Protein AF-A0A7C3M4Z4-F1 (afdb_monomer_lite)

Foldseek 3Di:
DVLCCVLQNDDPLVVLCVPDPCLPDPDDDDDPVLQLQFFAAPALLRSVSRSLSCVVRDDPVPDDDDDPDPDDDDDAWDLDAPVVCDTPLRSLLVNLLSVLLSVVVVPGDDDPVSLVSSLVSLLVVLVVVLVVVVVVCVVVVHDRDSVVSNVSSVSSSVSNVVSSVVCVVPVCPDDTHGRNVVCCVVPVCVVVVVVVVVVVVVD

pLDDT: mean 92.11, std 5.29, range [70.06, 98.19]

Radius of gyration: 19.51 Å; chains: 1; bounding box: 53×42×48 Å

Structure (mmCIF, N/CA/C/O backbone):
data_AF-A0A7C3M4Z4-F1
#
_entry.id   AF-A0A7C3M4Z4-F1
#
loop_
_atom_site.group_PDB
_atom_site.id
_atom_site.type_symbol
_atom_site.label_atom_id
_atom_site.label_alt_id
_atom_site.label_comp_id
_atom_site.label_asym_id
_atom_site.label_entity_id
_atom_site.label_seq_id
_atom_site.pdb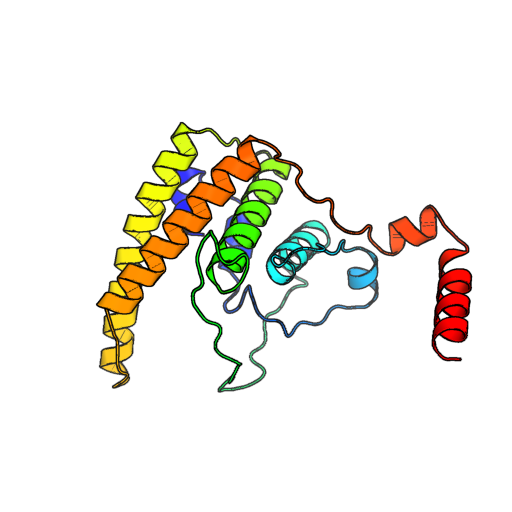x_PDB_ins_code
_atom_site.Cartn_x
_atom_site.Cartn_y
_atom_site.Cartn_z
_atom_site.occupancy
_atom_site.B_iso_or_equiv
_atom_site.auth_seq_id
_atom_site.auth_comp_id
_atom_site.auth_asym_id
_atom_site.auth_atom_id
_atom_site.pdbx_PDB_model_num
ATOM 1 N N . ILE A 1 1 ? -8.129 1.072 3.245 1.00 92.25 1 ILE A N 1
ATOM 2 C CA . ILE A 1 1 ? -8.787 0.774 1.949 1.00 92.25 1 ILE A CA 1
ATOM 3 C C . ILE A 1 1 ? -10.219 1.306 1.931 1.00 92.25 1 ILE A C 1
ATOM 5 O O . ILE A 1 1 ? -10.442 2.251 1.189 1.00 92.25 1 ILE A O 1
ATOM 9 N N . HIS A 1 2 ? -11.136 0.848 2.797 1.00 94.75 2 HIS A N 1
ATOM 10 C CA . HIS A 1 2 ? -12.509 1.396 2.868 1.00 94.75 2 HIS A CA 1
ATOM 11 C C . HIS A 1 2 ? -12.565 2.925 3.022 1.00 94.75 2 HIS A C 1
ATOM 13 O O . HIS A 1 2 ? -13.301 3.596 2.311 1.00 94.75 2 HIS A O 1
ATOM 19 N N . SER A 1 3 ? -11.719 3.502 3.882 1.00 97.12 3 SER A N 1
ATOM 20 C CA . SER A 1 3 ? -11.636 4.960 4.040 1.00 97.12 3 SER A CA 1
ATOM 21 C C . SER A 1 3 ? -11.210 5.692 2.761 1.00 97.12 3 SER A C 1
ATOM 23 O O . SER A 1 3 ? -11.675 6.799 2.513 1.00 97.12 3 SER A O 1
ATOM 25 N N . LEU A 1 4 ? -10.367 5.076 1.926 1.00 97.06 4 LEU A N 1
ATOM 26 C CA . LEU A 1 4 ? -9.984 5.631 0.626 1.00 97.06 4 LEU A CA 1
ATOM 27 C C . LEU A 1 4 ? -11.152 5.572 -0.356 1.00 97.06 4 LEU A C 1
ATOM 29 O O . LEU A 1 4 ? -11.412 6.564 -1.027 1.00 97.06 4 LEU A O 1
ATOM 33 N N . GLU A 1 5 ? -11.871 4.448 -0.414 1.00 95.75 5 GLU A N 1
ATOM 34 C CA . GLU A 1 5 ? -13.053 4.318 -1.274 1.00 95.75 5 GLU A CA 1
ATOM 35 C C . GLU A 1 5 ? -14.170 5.290 -0.863 1.00 95.75 5 GLU A C 1
ATOM 37 O O . GLU A 1 5 ? -14.782 5.918 -1.721 1.00 95.75 5 GLU A O 1
ATOM 42 N N . ASN A 1 6 ? -14.384 5.492 0.438 1.00 95.88 6 ASN A N 1
ATOM 43 C CA . ASN A 1 6 ? -15.383 6.433 0.947 1.00 95.88 6 ASN A CA 1
ATOM 44 C C . ASN A 1 6 ? -15.072 7.893 0.578 1.00 95.88 6 ASN A C 1
ATOM 46 O O . ASN A 1 6 ? -15.989 8.660 0.293 1.00 95.88 6 ASN A O 1
ATOM 50 N N . VAL A 1 7 ? -13.796 8.294 0.596 1.00 97.38 7 VAL A N 1
ATOM 51 C CA . VAL A 1 7 ? -13.391 9.693 0.362 1.00 97.38 7 VAL A CA 1
ATOM 52 C C . VAL A 1 7 ? -13.164 10.000 -1.115 1.00 97.38 7 VAL A C 1
ATOM 54 O O . VAL A 1 7 ? -13.576 11.055 -1.589 1.00 97.38 7 VAL A O 1
ATOM 57 N N . TYR A 1 8 ? -12.510 9.095 -1.843 1.00 95.75 8 TYR A N 1
ATOM 58 C CA . TYR A 1 8 ? -12.107 9.307 -3.238 1.00 95.75 8 TYR A CA 1
ATOM 59 C C . TYR A 1 8 ? -13.023 8.596 -4.242 1.00 95.75 8 TYR A C 1
ATOM 61 O O . TYR A 1 8 ? -12.850 8.742 -5.452 1.00 95.75 8 TYR A O 1
ATOM 69 N N . GLY A 1 9 ? -14.015 7.851 -3.754 1.00 93.00 9 GLY A N 1
ATOM 70 C CA . GLY A 1 9 ? -14.909 7.042 -4.566 1.00 93.00 9 GLY A CA 1
ATOM 71 C C . GLY A 1 9 ? -14.298 5.701 -4.972 1.00 93.00 9 GLY A C 1
ATOM 72 O O . GLY A 1 9 ? -13.161 5.347 -4.649 1.00 93.00 9 GLY A O 1
ATOM 73 N N . THR A 1 10 ? -15.082 4.929 -5.719 1.00 87.62 10 THR A N 1
ATOM 74 C CA . THR A 1 10 ? -14.648 3.635 -6.239 1.00 87.62 10 THR A CA 1
ATOM 75 C C . THR A 1 10 ? -13.496 3.798 -7.237 1.00 87.62 10 THR A C 1
ATOM 77 O O . THR A 1 10 ? -13.664 4.380 -8.308 1.00 87.62 10 THR A O 1
ATOM 80 N N . SER A 1 11 ? -12.364 3.157 -6.943 1.00 90.19 11 SER A N 1
ATOM 81 C CA . SER A 1 11 ? -11.250 2.955 -7.876 1.00 90.19 11 SER A CA 1
ATOM 82 C C . SER A 1 11 ? -11.056 1.464 -8.166 1.00 90.19 11 SER A C 1
ATOM 84 O O . SER A 1 11 ? -11.233 0.614 -7.290 1.00 90.19 11 SER A O 1
ATOM 86 N N . LYS A 1 12 ? -10.671 1.136 -9.408 1.00 91.69 12 LYS A N 1
ATOM 87 C CA . LYS A 1 12 ? -10.307 -0.237 -9.795 1.00 91.69 12 LYS A CA 1
ATOM 88 C C . LYS A 1 12 ? -9.108 -0.738 -8.995 1.00 91.69 12 LYS A C 1
ATOM 90 O O . LYS A 1 12 ? -9.123 -1.890 -8.574 1.00 91.69 12 LYS A O 1
ATOM 95 N N . TYR A 1 13 ? -8.124 0.125 -8.753 1.00 93.06 13 TYR A N 1
ATOM 96 C CA . TYR A 1 13 ? -6.952 -0.202 -7.954 1.00 93.06 13 TYR A CA 1
ATOM 97 C C . TYR A 1 13 ? -7.312 -0.437 -6.484 1.00 93.06 13 TYR A C 1
ATOM 99 O O . TYR A 1 13 ? -6.918 -1.448 -5.913 1.00 93.06 13 TYR A O 1
ATOM 107 N N . VAL A 1 14 ? -8.131 0.431 -5.879 1.00 93.69 14 VAL A N 1
ATOM 108 C CA . VAL A 1 14 ? -8.556 0.266 -4.475 1.00 93.69 14 VAL A CA 1
ATOM 109 C C . VAL A 1 14 ? -9.344 -1.036 -4.292 1.00 93.69 14 VAL A C 1
ATOM 111 O O . VAL A 1 14 ? -9.035 -1.804 -3.386 1.00 93.69 14 VAL A O 1
ATOM 114 N N . LYS A 1 15 ? -10.274 -1.347 -5.205 1.00 93.38 15 LYS A N 1
ATOM 115 C CA . LYS A 1 15 ? -11.007 -2.627 -5.215 1.00 93.38 15 LYS A CA 1
ATOM 116 C C . LYS A 1 15 ? -10.106 -3.834 -5.442 1.00 93.38 15 LYS A C 1
ATOM 118 O O . LYS A 1 15 ? -10.330 -4.893 -4.866 1.00 93.38 15 LYS A O 1
ATOM 123 N N . TYR A 1 16 ? -9.101 -3.689 -6.300 1.00 94.50 16 TYR A N 1
ATOM 124 C CA . TYR A 1 16 ? -8.102 -4.725 -6.503 1.00 94.50 16 TYR A CA 1
ATOM 125 C C . TYR A 1 16 ? -7.344 -5.006 -5.202 1.00 94.50 16 TYR A C 1
ATOM 127 O O . TYR A 1 16 ? -7.294 -6.160 -4.789 1.00 94.50 16 TYR A O 1
ATOM 135 N N . MET A 1 17 ? -6.845 -3.974 -4.518 1.00 93.75 17 MET A N 1
ATOM 136 C CA . MET A 1 17 ? -6.145 -4.118 -3.236 1.00 93.75 17 MET A CA 1
ATOM 137 C C . MET A 1 17 ? -7.035 -4.725 -2.143 1.00 93.75 17 MET A C 1
ATOM 139 O O . MET A 1 17 ? -6.559 -5.556 -1.375 1.00 93.75 17 MET A O 1
ATOM 143 N N . ASP A 1 18 ? -8.319 -4.356 -2.104 1.00 93.31 18 ASP A N 1
ATOM 144 C CA . ASP A 1 18 ? -9.305 -4.893 -1.154 1.00 93.31 18 ASP A CA 1
ATOM 145 C C . ASP A 1 18 ? -9.607 -6.384 -1.367 1.00 93.31 18 ASP A C 1
ATOM 147 O O . ASP A 1 18 ? -9.942 -7.111 -0.437 1.00 93.31 18 ASP A O 1
ATOM 151 N N . SER A 1 19 ? -9.458 -6.873 -2.602 1.00 93.19 19 SER A N 1
ATOM 152 C CA . SER A 1 19 ? -9.779 -8.264 -2.945 1.00 93.19 19 SER A CA 1
ATOM 153 C C . SER A 1 19 ? -8.792 -9.295 -2.382 1.00 93.19 19 SER A C 1
ATOM 155 O O . SER A 1 19 ? -9.049 -10.503 -2.444 1.00 93.19 19 SER A O 1
ATOM 157 N N . PHE A 1 20 ? -7.655 -8.847 -1.840 1.00 92.81 20 PHE A N 1
ATOM 158 C CA . PHE A 1 20 ? -6.651 -9.728 -1.259 1.00 92.81 20 PHE A CA 1
ATOM 159 C C . PHE A 1 20 ? -6.914 -9.984 0.217 1.00 92.81 20 PHE A C 1
ATOM 161 O O . PHE A 1 20 ? -6.934 -9.062 1.027 1.00 92.81 20 PHE A O 1
ATOM 168 N N . ARG A 1 21 ? -7.005 -11.264 0.589 1.00 91.56 21 ARG A N 1
ATOM 169 C CA . ARG A 1 21 ? -7.084 -11.670 1.998 1.00 91.56 21 ARG A CA 1
ATOM 170 C C . ARG A 1 21 ? -5.784 -11.359 2.745 1.00 91.56 21 ARG A C 1
ATOM 172 O O . ARG A 1 21 ? -5.827 -11.026 3.923 1.00 91.56 21 ARG A O 1
ATOM 179 N N . TYR A 1 22 ? -4.648 -11.464 2.052 1.00 90.06 22 TYR A N 1
ATOM 180 C CA . TYR A 1 22 ? -3.307 -11.241 2.597 1.00 90.06 22 TYR A CA 1
ATOM 181 C C . TYR A 1 22 ? -2.475 -10.372 1.643 1.00 90.06 22 TYR A C 1
ATOM 183 O O . TYR A 1 22 ? -1.522 -10.837 1.026 1.00 90.06 22 TYR A O 1
ATOM 191 N N . SER A 1 23 ? -2.850 -9.098 1.493 1.00 90.94 23 SER A N 1
ATOM 192 C CA . SER A 1 23 ? -2.178 -8.150 0.582 1.00 90.94 23 SER A CA 1
ATOM 193 C C . SER A 1 23 ? -0.719 -7.835 0.945 1.00 90.94 23 SER A C 1
ATOM 195 O O . SER A 1 23 ? 0.012 -7.304 0.116 1.00 90.94 23 SER A O 1
ATOM 197 N N . LEU A 1 24 ? -0.298 -8.170 2.167 1.00 90.62 24 LEU A N 1
ATOM 198 C CA . LEU A 1 24 ? 1.057 -7.963 2.689 1.00 90.62 24 LEU A CA 1
ATOM 199 C C . LEU A 1 24 ? 1.815 -9.285 2.910 1.00 90.62 24 LEU A C 1
ATOM 201 O O . LEU A 1 24 ? 2.736 -9.333 3.719 1.00 90.62 24 LEU A O 1
ATOM 205 N N . SER A 1 25 ? 1.400 -10.380 2.262 1.00 89.69 25 SER A N 1
ATOM 206 C CA . SER A 1 25 ? 2.129 -11.651 2.362 1.00 89.69 25 SER A CA 1
ATOM 207 C C . SER A 1 25 ? 3.500 -11.542 1.688 1.00 89.69 25 SER A C 1
ATOM 209 O O . SER A 1 25 ? 3.605 -11.063 0.558 1.00 89.69 25 SER A O 1
ATOM 211 N N . GLY A 1 26 ? 4.538 -12.025 2.379 1.00 88.19 26 GLY A N 1
ATOM 212 C CA . GLY A 1 26 ? 5.886 -12.162 1.819 1.00 88.19 26 GLY A CA 1
ATOM 213 C C . GLY A 1 26 ? 6.027 -13.376 0.893 1.00 88.19 26 GLY A C 1
ATOM 214 O O . GLY A 1 26 ? 6.998 -13.489 0.147 1.00 88.19 26 GLY A O 1
ATOM 215 N N . GLU A 1 27 ? 5.054 -14.286 0.912 1.00 90.12 27 GLU A N 1
ATOM 216 C CA . GLU A 1 27 ? 5.003 -15.495 0.104 1.00 90.12 27 GLU A CA 1
ATOM 217 C C . GLU A 1 27 ? 4.169 -15.272 -1.157 1.00 90.12 27 GLU A C 1
ATOM 219 O O . GLU A 1 27 ? 2.939 -15.319 -1.159 1.00 90.12 27 GLU A O 1
ATOM 224 N N . PHE A 1 28 ? 4.848 -15.100 -2.285 1.00 91.75 28 PHE A N 1
ATOM 225 C CA . PHE A 1 28 ? 4.204 -15.002 -3.588 1.00 91.75 28 PHE A CA 1
ATOM 226 C C . PHE A 1 28 ? 5.053 -15.666 -4.670 1.00 91.75 28 PHE A C 1
ATOM 228 O O . PHE A 1 28 ? 6.240 -15.941 -4.501 1.00 91.75 28 PHE A O 1
ATOM 235 N N . SER A 1 29 ? 4.435 -15.936 -5.818 1.00 92.69 29 SER A N 1
ATOM 236 C CA . SER A 1 29 ? 5.138 -16.470 -6.982 1.00 92.69 29 SER A CA 1
ATOM 237 C C . SER A 1 29 ? 4.618 -15.844 -8.267 1.00 92.69 29 SER A C 1
ATOM 239 O O . SER A 1 29 ? 3.444 -15.493 -8.386 1.00 92.69 29 SER A O 1
ATOM 241 N N . PHE A 1 30 ? 5.508 -15.721 -9.249 1.00 92.75 30 PHE A N 1
ATOM 242 C CA . PHE A 1 30 ? 5.180 -15.211 -10.572 1.00 92.75 30 PHE A CA 1
ATOM 243 C C . PHE A 1 30 ? 5.768 -16.113 -11.643 1.00 92.75 30 PHE A C 1
ATOM 245 O O . PHE A 1 30 ? 6.852 -16.681 -11.494 1.00 92.75 30 PHE A O 1
ATOM 252 N N . ILE A 1 31 ? 5.101 -16.163 -12.793 1.00 94.69 31 ILE A N 1
ATOM 253 C CA . ILE A 1 31 ? 5.750 -16.661 -14.001 1.00 94.69 31 ILE A CA 1
ATOM 254 C C . ILE A 1 31 ? 6.912 -15.734 -14.373 1.00 94.69 31 ILE A C 1
ATOM 256 O O . ILE A 1 31 ? 6.811 -14.507 -14.288 1.00 94.69 31 ILE A O 1
ATOM 260 N N . ARG A 1 32 ? 8.014 -16.320 -14.848 1.00 93.75 32 ARG A N 1
ATOM 261 C CA . ARG A 1 32 ? 9.253 -15.593 -15.169 1.00 93.75 32 ARG A CA 1
ATOM 262 C C . ARG A 1 32 ? 9.041 -14.410 -16.119 1.00 93.75 32 ARG A C 1
ATOM 264 O O . ARG A 1 32 ? 9.750 -13.416 -16.020 1.00 93.75 32 ARG A O 1
ATOM 271 N N . SER A 1 33 ? 8.098 -14.515 -17.055 1.00 92.62 33 SER A N 1
ATOM 272 C CA . SER A 1 33 ? 7.791 -13.435 -17.996 1.00 92.62 33 SER A CA 1
ATOM 273 C C . SER A 1 33 ? 7.206 -12.202 -17.306 1.00 92.62 33 SER A C 1
ATOM 275 O O . SER A 1 33 ? 7.619 -11.098 -17.639 1.00 92.62 33 SER A O 1
ATOM 277 N N . LEU A 1 34 ? 6.314 -12.380 -16.324 1.00 93.81 34 LEU A N 1
ATOM 278 C CA . LEU A 1 34 ? 5.771 -11.279 -15.524 1.00 93.81 34 LEU A CA 1
ATOM 279 C C . LEU A 1 34 ? 6.860 -10.679 -14.631 1.00 93.81 34 LEU A C 1
ATOM 281 O O . LEU A 1 34 ? 7.058 -9.470 -14.640 1.00 93.81 34 LEU A O 1
ATOM 285 N N . GLY A 1 35 ? 7.644 -11.527 -13.956 1.00 92.88 35 GLY A N 1
ATOM 286 C CA . GLY A 1 35 ? 8.741 -11.080 -13.089 1.00 92.88 35 GLY A CA 1
ATOM 287 C C . GLY A 1 35 ? 9.818 -10.247 -13.801 1.00 92.88 35 GLY A C 1
ATOM 288 O O . GLY A 1 35 ? 10.528 -9.478 -13.168 1.00 92.88 35 GLY A O 1
ATOM 289 N N . ARG A 1 36 ? 9.947 -10.363 -15.130 1.00 91.69 36 ARG A N 1
ATOM 290 C CA . ARG A 1 36 ? 10.854 -9.518 -15.929 1.00 91.69 36 ARG A CA 1
ATOM 291 C C . ARG A 1 36 ? 10.295 -8.123 -16.230 1.00 91.69 36 ARG A C 1
ATOM 293 O O . ARG A 1 36 ? 11.079 -7.239 -16.571 1.00 91.69 36 ARG A O 1
ATOM 300 N N . GLY A 1 37 ? 8.972 -7.970 -16.198 1.00 92.06 37 GLY A N 1
ATOM 301 C CA . GLY A 1 37 ? 8.262 -6.752 -16.591 1.00 92.06 37 GLY A CA 1
ATOM 302 C C . GLY A 1 37 ? 7.843 -5.860 -15.425 1.00 92.06 37 GLY A C 1
ATOM 303 O O . GLY A 1 37 ? 7.597 -4.683 -15.651 1.00 92.06 37 GLY A O 1
ATOM 304 N N . ILE A 1 38 ? 7.798 -6.386 -14.200 1.00 91.94 38 ILE A N 1
ATOM 305 C CA . ILE A 1 38 ? 7.459 -5.601 -13.008 1.00 91.94 38 ILE A CA 1
ATOM 306 C C . ILE A 1 38 ? 8.666 -4.811 -12.492 1.00 91.94 38 ILE A C 1
ATOM 308 O O . ILE A 1 38 ? 9.794 -5.315 -12.485 1.00 91.94 38 ILE A O 1
ATOM 312 N N . GLY A 1 39 ? 8.425 -3.572 -12.064 1.00 89.25 39 GLY A N 1
ATOM 313 C CA . GLY A 1 39 ? 9.371 -2.812 -11.252 1.00 89.25 39 GLY A CA 1
ATOM 314 C C . GLY A 1 39 ? 9.368 -3.302 -9.803 1.00 89.25 39 GLY A C 1
ATOM 315 O O . GLY A 1 39 ? 8.432 -3.962 -9.360 1.00 89.25 39 GLY A O 1
ATOM 316 N N . ILE A 1 40 ? 10.418 -2.981 -9.049 1.00 85.38 40 ILE A N 1
ATOM 317 C CA . ILE A 1 40 ? 10.509 -3.332 -7.623 1.00 85.38 40 ILE A CA 1
ATOM 318 C C . ILE A 1 40 ? 10.716 -2.051 -6.820 1.00 85.38 40 ILE A C 1
ATOM 320 O O . ILE A 1 40 ? 11.610 -1.264 -7.131 1.00 85.38 40 ILE A O 1
ATOM 324 N N . SER A 1 41 ? 9.893 -1.808 -5.796 1.00 83.12 41 SER A N 1
ATOM 325 C CA . SER A 1 41 ? 10.146 -0.691 -4.882 1.00 83.12 41 SER A CA 1
ATOM 326 C C . SER A 1 41 ? 11.332 -1.012 -3.971 1.00 83.12 41 SER A C 1
ATOM 328 O O . SER A 1 41 ? 11.364 -2.100 -3.399 1.00 83.12 41 SER A O 1
ATOM 330 N N . PRO A 1 42 ? 12.277 -0.078 -3.772 1.00 77.62 42 PRO A N 1
ATOM 331 C CA . PRO A 1 42 ? 13.356 -0.247 -2.800 1.00 77.62 42 PRO A CA 1
ATOM 332 C C . PRO A 1 42 ? 12.915 0.024 -1.345 1.00 77.62 42 PRO A C 1
ATOM 334 O O . PRO A 1 42 ? 13.751 0.022 -0.446 1.00 77.62 42 PRO A O 1
ATOM 337 N N . THR A 1 43 ? 11.632 0.317 -1.102 1.00 79.69 43 THR A N 1
ATOM 338 C CA . THR A 1 43 ? 11.089 0.693 0.219 1.00 79.69 43 THR A CA 1
ATOM 339 C C . THR A 1 43 ? 10.374 -0.468 0.921 1.00 79.69 43 THR A C 1
ATOM 341 O O . THR A 1 43 ? 10.132 -1.510 0.317 1.00 79.69 43 THR A O 1
ATOM 344 N N . TRP A 1 44 ? 9.952 -0.269 2.180 1.00 70.19 44 TRP A N 1
ATOM 345 C CA . TRP A 1 44 ? 9.160 -1.247 2.952 1.00 70.19 44 TRP A CA 1
ATOM 346 C C . TRP A 1 44 ? 7.720 -1.424 2.442 1.00 70.19 44 TRP A C 1
ATOM 348 O O . TRP A 1 44 ? 6.955 -2.200 2.997 1.00 70.1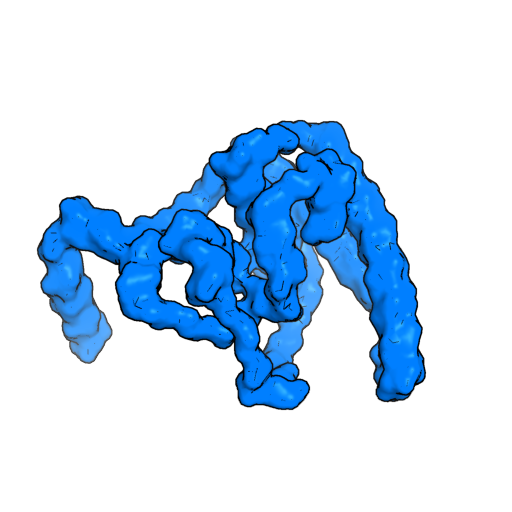9 44 TRP A O 1
ATOM 358 N N . GLY A 1 45 ? 7.346 -0.725 1.367 1.00 72.31 45 GLY A N 1
ATOM 359 C CA . GLY A 1 45 ? 6.122 -0.975 0.609 1.00 72.31 45 GLY A CA 1
ATOM 360 C C . GLY A 1 45 ? 6.310 -2.024 -0.490 1.00 72.31 45 GLY A C 1
ATOM 361 O O . GLY A 1 45 ? 5.652 -1.926 -1.526 1.00 72.31 45 GLY A O 1
ATOM 362 N N . LEU A 1 46 ? 7.242 -2.971 -0.339 1.00 84.69 46 LEU A N 1
ATOM 363 C CA . LEU A 1 46 ? 7.598 -3.941 -1.378 1.00 84.69 46 LEU A CA 1
ATOM 364 C C . LEU A 1 46 ? 6.388 -4.770 -1.822 1.00 84.69 46 LEU A C 1
ATOM 366 O O . LEU A 1 46 ? 6.125 -4.868 -3.017 1.00 84.69 46 LEU A O 1
ATOM 370 N N . GLU A 1 47 ? 5.618 -5.315 -0.889 1.00 88.44 47 GLU A N 1
ATOM 371 C CA . GLU A 1 47 ? 4.476 -6.186 -1.174 1.00 88.44 47 GLU A CA 1
ATOM 372 C C . GLU A 1 47 ? 3.374 -5.406 -1.906 1.00 88.44 47 GLU A C 1
ATOM 374 O O . GLU A 1 47 ? 2.903 -5.812 -2.970 1.00 88.44 47 GLU A O 1
ATOM 379 N N . VAL A 1 48 ? 3.034 -4.214 -1.405 1.00 88.19 48 VAL A N 1
ATOM 380 C CA . VAL A 1 48 ? 2.011 -3.338 -2.005 1.00 88.19 48 VAL A CA 1
ATOM 381 C C . VAL A 1 48 ? 2.448 -2.807 -3.366 1.00 88.19 48 VAL A C 1
ATOM 383 O O . VAL A 1 48 ? 1.656 -2.782 -4.309 1.00 88.19 48 VAL A O 1
ATOM 386 N N . SER A 1 49 ? 3.707 -2.394 -3.502 1.00 87.31 49 SER A N 1
ATOM 387 C CA . SER A 1 49 ? 4.247 -1.943 -4.787 1.00 87.31 49 SER A CA 1
ATOM 388 C C . SER A 1 49 ? 4.303 -3.084 -5.801 1.00 87.31 49 SER A C 1
ATOM 390 O O . SER A 1 49 ? 3.933 -2.881 -6.953 1.00 87.31 49 SER A O 1
ATOM 392 N N . THR A 1 50 ? 4.646 -4.298 -5.368 1.00 91.56 50 THR A N 1
ATOM 393 C CA . THR A 1 50 ? 4.607 -5.497 -6.210 1.00 91.56 50 THR A CA 1
ATOM 394 C C . THR A 1 50 ? 3.180 -5.781 -6.673 1.00 91.56 50 THR A C 1
ATOM 396 O O . THR A 1 50 ? 2.953 -5.956 -7.868 1.00 91.56 50 THR A O 1
ATOM 399 N N . LEU A 1 51 ? 2.189 -5.754 -5.774 1.00 92.88 51 LEU A N 1
ATOM 400 C CA . LEU A 1 51 ? 0.779 -5.896 -6.150 1.00 92.88 51 LEU A CA 1
ATOM 401 C C . LEU A 1 51 ? 0.321 -4.804 -7.124 1.00 92.88 51 LEU A C 1
ATOM 403 O O . LEU A 1 51 ? -0.427 -5.104 -8.054 1.00 92.88 51 LEU A O 1
ATOM 407 N N . SER A 1 52 ? 0.798 -3.570 -6.949 1.00 91.19 52 SER A N 1
ATOM 408 C CA . SER A 1 52 ? 0.523 -2.448 -7.857 1.00 91.19 52 SER A CA 1
ATOM 409 C C . SER A 1 52 ? 1.108 -2.679 -9.250 1.00 91.19 52 SER A C 1
ATOM 411 O O . SER A 1 52 ? 0.451 -2.417 -10.257 1.00 91.19 52 SER A O 1
ATOM 413 N N . GLU A 1 53 ? 2.327 -3.211 -9.326 1.00 91.81 53 GLU A N 1
ATOM 414 C CA . GLU A 1 53 ? 2.974 -3.562 -10.589 1.00 91.81 53 GLU A CA 1
ATOM 415 C C . GLU A 1 53 ? 2.272 -4.736 -11.272 1.00 91.81 53 GLU A C 1
ATOM 417 O O . GLU A 1 53 ? 2.058 -4.704 -12.483 1.00 91.81 53 GLU A O 1
ATOM 422 N N . VAL A 1 54 ? 1.836 -5.741 -10.512 1.00 93.69 54 VAL A N 1
ATOM 423 C CA . VAL A 1 54 ? 1.011 -6.845 -11.022 1.00 93.69 54 VAL A CA 1
ATOM 424 C C . VAL A 1 54 ? -0.303 -6.303 -11.590 1.00 93.69 54 VAL A C 1
ATOM 426 O O . VAL A 1 54 ? -0.650 -6.625 -12.723 1.00 93.69 54 VAL A O 1
ATOM 429 N N . TYR A 1 55 ? -0.990 -5.421 -10.867 1.00 92.56 55 TYR A N 1
ATOM 430 C CA . TYR A 1 55 ? -2.226 -4.789 -11.330 1.00 92.56 55 TYR A CA 1
ATOM 431 C C . TYR A 1 55 ? -2.055 -4.028 -12.657 1.00 92.56 55 TYR A C 1
ATOM 433 O O . TYR A 1 55 ? -2.921 -4.106 -13.527 1.00 92.56 55 TYR A O 1
ATOM 441 N N . LYS A 1 56 ? -0.919 -3.346 -12.856 1.00 89.94 56 LYS A N 1
ATOM 442 C CA . LYS A 1 56 ? -0.610 -2.640 -14.112 1.00 89.94 56 LYS A CA 1
ATOM 443 C C . LYS A 1 56 ? -0.221 -3.581 -15.258 1.00 89.94 56 LYS A C 1
ATOM 445 O O . LYS A 1 56 ? -0.530 -3.298 -16.413 1.00 89.94 56 LYS A O 1
ATOM 450 N N . ASN A 1 57 ? 0.472 -4.682 -14.958 1.00 91.06 57 ASN A N 1
ATOM 451 C CA . ASN A 1 57 ? 1.132 -5.527 -15.962 1.00 91.06 57 ASN A CA 1
ATOM 452 C C . ASN A 1 57 ? 0.389 -6.834 -16.287 1.00 91.06 57 ASN A C 1
ATOM 454 O O . ASN A 1 57 ? 0.801 -7.567 -17.190 1.00 91.06 57 ASN A O 1
ATOM 458 N N . THR A 1 58 ? -0.691 -7.172 -15.579 1.00 91.88 58 THR A N 1
ATOM 459 C CA . THR A 1 58 ? -1.477 -8.374 -15.875 1.00 91.88 58 THR A CA 1
ATOM 460 C C . THR A 1 58 ? -2.976 -8.175 -15.667 1.00 91.88 58 THR A C 1
ATOM 462 O O . THR A 1 58 ? -3.432 -7.327 -14.914 1.00 91.88 58 THR A O 1
ATOM 465 N N . SER A 1 59 ? -3.773 -8.999 -16.347 1.00 92.44 59 SER A N 1
ATOM 466 C CA . SER A 1 59 ? -5.218 -9.062 -16.126 1.00 92.44 59 SER A CA 1
ATOM 467 C C . SER A 1 59 ? -5.538 -9.774 -14.811 1.00 92.44 59 SER A C 1
ATOM 469 O O . SER A 1 59 ? -4.954 -10.822 -14.529 1.00 92.44 59 SER A O 1
ATOM 471 N N . ASN A 1 60 ? -6.565 -9.301 -14.095 1.00 90.94 60 ASN A N 1
ATOM 472 C CA . ASN A 1 60 ? -7.102 -9.946 -12.888 1.00 90.94 60 ASN A CA 1
ATOM 473 C C . ASN A 1 60 ? -7.430 -11.436 -13.087 1.00 90.94 60 ASN A C 1
ATOM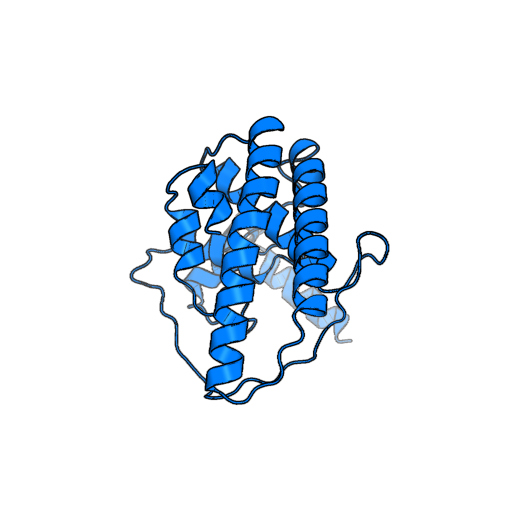 475 O O . ASN A 1 60 ? -7.300 -12.222 -12.159 1.00 90.94 60 ASN A O 1
ATOM 479 N N . LYS A 1 61 ? -7.790 -11.861 -14.309 1.00 93.81 61 LYS A N 1
ATOM 480 C CA . LYS A 1 61 ? -8.063 -13.276 -14.638 1.00 93.81 61 LYS A CA 1
ATOM 481 C C . LYS A 1 61 ? -6.837 -14.193 -14.522 1.00 93.81 61 LYS A C 1
ATOM 483 O O . LYS A 1 61 ? -6.978 -15.406 -14.607 1.00 93.81 61 LYS A O 1
ATOM 488 N N . ARG A 1 62 ? -5.638 -13.623 -14.402 1.00 94.69 62 ARG A N 1
ATOM 489 C CA . ARG A 1 62 ? -4.359 -14.341 -14.292 1.00 94.69 62 ARG A CA 1
ATOM 490 C C . ARG A 1 62 ? -3.778 -14.286 -12.880 1.00 94.69 62 ARG A C 1
ATOM 492 O O . ARG A 1 62 ? -2.612 -14.624 -12.701 1.00 94.69 62 ARG A O 1
ATOM 499 N N . ILE A 1 63 ? -4.566 -13.821 -11.917 1.00 95.00 63 ILE A N 1
ATOM 500 C CA . ILE A 1 63 ? -4.177 -13.672 -10.522 1.00 95.00 63 ILE A CA 1
ATOM 501 C C . ILE A 1 63 ? -5.030 -14.641 -9.711 1.00 95.00 63 ILE A C 1
ATOM 503 O O . ILE A 1 63 ? -6.242 -14.726 -9.905 1.00 95.00 63 ILE A O 1
ATOM 507 N N . CYS A 1 64 ? -4.393 -15.378 -8.811 1.00 94.25 64 CYS A N 1
ATOM 508 C CA . CYS A 1 64 ? -5.072 -16.227 -7.849 1.00 94.25 64 CYS A CA 1
ATOM 509 C C . CYS A 1 64 ? -4.451 -16.041 -6.465 1.00 94.25 64 CYS A C 1
ATOM 511 O O . CYS A 1 64 ? -3.307 -15.611 -6.329 1.00 94.25 64 CYS A O 1
ATOM 513 N N . GLN A 1 65 ? -5.233 -16.368 -5.443 1.00 93.88 65 GLN A N 1
ATOM 514 C CA . GLN A 1 65 ? -4.777 -16.479 -4.066 1.00 93.88 65 GLN A CA 1
ATOM 515 C C . GLN A 1 65 ? -5.002 -17.921 -3.637 1.00 93.88 65 GLN A C 1
ATOM 517 O O . GLN A 1 65 ? -6.059 -18.491 -3.915 1.00 93.88 65 GLN A O 1
ATOM 522 N N . THR A 1 66 ? -4.011 -18.511 -2.981 1.00 92.56 66 THR A N 1
ATOM 523 C CA . THR A 1 66 ? -4.117 -19.859 -2.432 1.00 92.56 66 THR A CA 1
ATOM 524 C C . THR A 1 66 ? -3.700 -19.832 -0.977 1.00 92.56 66 THR A C 1
ATOM 526 O O . THR A 1 66 ? -2.728 -19.174 -0.611 1.00 92.56 66 THR A O 1
ATOM 529 N N . GLN A 1 67 ? -4.444 -20.550 -0.146 1.00 89.69 67 GLN A N 1
ATOM 530 C CA . GLN A 1 67 ? -4.025 -20.817 1.217 1.00 89.69 67 GLN A CA 1
ATOM 531 C C . GLN A 1 67 ? -3.035 -21.982 1.176 1.00 89.69 67 GLN A C 1
ATOM 533 O O . GLN A 1 67 ? -3.344 -23.033 0.617 1.00 89.69 67 GLN A O 1
ATOM 538 N N . ILE A 1 68 ? -1.829 -21.767 1.700 1.00 87.12 68 ILE A N 1
ATOM 539 C CA . ILE A 1 68 ? -0.758 -22.777 1.710 1.00 87.12 68 ILE A CA 1
ATOM 540 C C . ILE A 1 68 ? -0.671 -23.530 3.041 1.00 87.12 68 ILE A C 1
ATOM 542 O O . ILE A 1 68 ? -0.156 -24.643 3.077 1.00 87.12 68 ILE A O 1
ATOM 546 N N . LEU A 1 69 ? -1.168 -22.925 4.121 1.00 87.94 69 LEU A N 1
ATOM 547 C CA . LEU A 1 69 ? -1.108 -23.434 5.488 1.00 87.94 69 LEU A CA 1
ATOM 548 C C . LEU A 1 69 ? -2.377 -23.022 6.248 1.00 87.94 69 LEU A C 1
ATOM 550 O O . LEU A 1 69 ? -2.972 -21.980 5.957 1.00 87.94 69 LEU A O 1
ATOM 554 N N . ASP A 1 70 ? -2.776 -23.823 7.236 1.00 86.19 70 ASP A N 1
ATOM 555 C CA . ASP A 1 70 ? -3.905 -23.504 8.122 1.00 86.19 70 ASP A CA 1
ATOM 556 C C . ASP A 1 70 ? -3.541 -22.422 9.143 1.00 86.19 70 ASP A C 1
ATOM 558 O O . ASP A 1 70 ? -4.339 -21.526 9.422 1.00 86.19 70 ASP A O 1
ATOM 562 N N . SER A 1 71 ? -2.313 -22.478 9.658 1.00 85.56 71 SER A N 1
ATOM 563 C CA . SER A 1 71 ? -1.726 -21.481 10.545 1.00 85.56 71 SER A CA 1
ATOM 564 C C . SER A 1 71 ? -0.396 -20.987 9.983 1.00 85.56 71 SER A C 1
ATOM 566 O O . SER A 1 71 ? 0.337 -21.717 9.316 1.00 85.56 71 SER A O 1
ATOM 568 N N . TYR A 1 72 ? -0.092 -19.722 10.251 1.00 83.44 72 TYR A N 1
ATOM 569 C CA . TYR A 1 72 ? 1.157 -19.088 9.858 1.00 83.44 72 TYR A CA 1
ATOM 570 C C . TYR A 1 72 ? 1.694 -18.317 11.058 1.00 83.44 72 TYR A C 1
ATOM 572 O O . TYR A 1 72 ? 1.013 -17.439 11.588 1.00 83.44 72 TYR A O 1
ATOM 580 N N . GLU A 1 73 ? 2.890 -18.678 11.511 1.00 82.81 73 GLU A N 1
ATOM 581 C CA . GLU A 1 73 ? 3.577 -18.002 12.605 1.00 82.81 73 GLU A CA 1
ATOM 582 C C . GLU A 1 73 ? 4.689 -17.135 12.023 1.00 82.81 73 GLU A C 1
ATOM 584 O O . GLU A 1 73 ? 5.492 -17.593 11.210 1.00 82.81 73 GLU A O 1
ATOM 589 N N . HIS A 1 74 ? 4.742 -15.875 12.443 1.00 85.31 74 HIS A N 1
ATOM 590 C CA . HIS A 1 74 ? 5.792 -14.956 12.035 1.00 85.31 74 HIS A CA 1
ATOM 591 C C . HIS A 1 74 ? 6.359 -14.213 13.234 1.00 85.31 74 HIS A C 1
ATOM 593 O O . HIS A 1 74 ? 5.746 -14.103 14.300 1.00 85.31 74 HIS A O 1
ATOM 599 N N . LYS A 1 75 ? 7.551 -13.649 13.039 1.00 85.44 75 LYS A N 1
ATOM 600 C CA . LYS A 1 75 ? 8.153 -12.765 14.029 1.00 85.44 75 LYS A CA 1
ATOM 601 C C . LYS A 1 75 ? 7.252 -11.547 14.229 1.00 85.44 75 LYS A C 1
ATOM 603 O O . LYS A 1 75 ? 6.977 -10.811 13.279 1.00 85.44 75 LYS A O 1
ATOM 608 N N . HIS A 1 76 ? 6.825 -11.327 15.465 1.00 83.81 76 HIS A N 1
ATOM 609 C CA . HIS A 1 76 ? 6.104 -10.120 15.842 1.00 83.81 76 HIS A CA 1
ATOM 610 C C . HIS A 1 76 ? 7.082 -8.944 15.876 1.00 83.81 76 HIS A C 1
ATOM 612 O O . HIS A 1 76 ? 8.171 -9.042 16.444 1.00 83.81 76 HIS A O 1
ATOM 618 N N . GLN A 1 77 ? 6.707 -7.856 15.213 1.00 85.44 77 GLN A N 1
ATOM 619 C CA . GLN A 1 77 ? 7.448 -6.600 15.232 1.00 85.44 77 GLN A CA 1
ATOM 620 C C . GLN A 1 77 ? 6.821 -5.667 16.264 1.00 85.44 77 GLN A C 1
ATOM 622 O O . GLN A 1 77 ? 5.610 -5.702 16.487 1.00 85.44 77 GLN A O 1
ATOM 627 N N . GLU A 1 78 ? 7.646 -4.822 16.871 1.00 87.62 78 GLU A N 1
ATOM 628 C CA . GLU A 1 78 ? 7.161 -3.744 17.726 1.00 87.62 78 GLU A CA 1
ATOM 629 C C . GLU A 1 78 ? 6.376 -2.713 16.903 1.00 87.62 78 GLU A C 1
ATOM 631 O O . GLU A 1 78 ? 6.609 -2.529 15.700 1.00 87.62 78 GLU A O 1
ATOM 636 N N . LEU A 1 79 ? 5.450 -2.013 17.565 1.00 85.81 79 LEU A N 1
ATOM 637 C CA . LEU A 1 79 ? 4.663 -0.961 16.918 1.00 85.81 79 LEU A CA 1
ATOM 638 C C . LEU A 1 79 ? 5.564 0.154 16.366 1.00 85.81 79 LEU A C 1
ATOM 640 O O . LEU A 1 79 ? 5.337 0.624 15.251 1.00 85.81 79 LEU A O 1
ATOM 644 N N . GLY A 1 80 ? 6.616 0.512 17.104 1.00 87.62 80 GLY A N 1
ATOM 645 C CA . GLY A 1 80 ? 7.483 1.642 16.786 1.00 87.62 80 GLY A CA 1
ATOM 646 C C . GLY A 1 80 ? 6.758 2.988 16.891 1.00 87.62 80 GLY A C 1
ATOM 647 O O . GLY A 1 80 ? 5.637 3.075 17.396 1.00 87.62 80 GLY A O 1
ATOM 648 N N . ASN A 1 81 ? 7.402 4.048 16.407 1.00 85.25 81 ASN A N 1
ATOM 649 C CA . ASN A 1 81 ? 6.823 5.386 16.268 1.00 85.25 81 ASN A CA 1
ATOM 650 C C . ASN A 1 81 ? 7.570 6.195 15.193 1.00 85.25 81 ASN A C 1
ATOM 652 O O . ASN A 1 81 ? 8.545 5.719 14.604 1.00 85.25 81 ASN A O 1
ATOM 656 N N . ALA A 1 82 ? 7.129 7.435 14.963 1.00 81.00 82 ALA A N 1
ATOM 657 C CA . ALA A 1 82 ? 7.714 8.340 13.976 1.00 81.00 82 ALA A CA 1
ATOM 658 C C . ALA A 1 82 ? 9.220 8.604 14.165 1.00 81.00 82 ALA A C 1
ATOM 660 O O . ALA A 1 82 ? 9.929 8.794 13.179 1.00 81.00 82 ALA A O 1
ATOM 661 N N . ASN A 1 83 ? 9.723 8.580 15.403 1.00 80.88 83 ASN A N 1
ATOM 662 C CA . ASN A 1 83 ? 11.110 8.935 15.719 1.00 80.88 83 ASN A CA 1
ATOM 663 C C . ASN A 1 83 ? 12.080 7.750 15.604 1.00 80.88 83 ASN A C 1
ATOM 665 O O . ASN A 1 83 ? 13.275 7.946 15.402 1.00 80.88 83 ASN A O 1
ATOM 669 N N . GLU A 1 84 ? 11.586 6.520 15.737 1.00 76.19 84 GLU A N 1
ATOM 670 C CA . GLU A 1 84 ? 12.422 5.312 15.775 1.00 76.19 84 GLU A CA 1
ATOM 671 C C . GLU A 1 84 ? 12.854 4.821 14.386 1.00 76.19 84 GLU A C 1
ATOM 673 O O . GLU A 1 84 ? 13.752 3.987 14.273 1.00 76.19 84 GLU A O 1
ATOM 678 N N . GLY A 1 85 ? 12.238 5.322 13.309 1.00 70.06 85 GLY A N 1
ATOM 679 C CA . GLY A 1 85 ? 12.639 4.990 11.937 1.00 70.06 85 GLY A CA 1
ATOM 680 C C . GLY A 1 85 ? 12.486 3.505 11.566 1.00 70.06 85 GLY A C 1
ATOM 681 O O . GLY A 1 85 ? 13.114 3.049 10.599 1.00 70.06 85 GLY A O 1
ATOM 682 N N . GLY A 1 86 ? 11.648 2.760 12.296 1.00 79.75 86 GLY A N 1
ATOM 683 C CA . GLY A 1 86 ? 11.422 1.320 12.148 1.00 79.75 86 GLY A CA 1
ATOM 684 C C . GLY A 1 86 ? 10.036 0.863 12.626 1.00 79.75 86 GLY A C 1
ATOM 685 O O . GLY A 1 86 ? 9.153 1.677 12.890 1.00 79.75 86 GLY A O 1
ATOM 686 N N . GLY A 1 87 ? 9.850 -0.456 12.713 1.00 87.81 87 GLY A N 1
ATOM 687 C CA . GLY A 1 87 ? 8.624 -1.074 13.227 1.00 87.81 87 GLY A CA 1
ATOM 688 C C . GLY A 1 87 ? 7.410 -0.963 12.301 1.00 87.81 87 GLY A C 1
ATOM 689 O O . GLY A 1 87 ? 7.504 -0.587 11.128 1.00 87.81 87 GLY A O 1
ATOM 690 N N . ILE A 1 88 ? 6.251 -1.316 12.854 1.00 91.12 88 ILE A N 1
ATOM 691 C CA . ILE A 1 88 ? 4.973 -1.323 12.134 1.00 91.12 88 ILE A CA 1
ATOM 692 C C . ILE A 1 88 ? 4.574 0.099 11.686 1.00 91.12 88 ILE A C 1
ATOM 694 O O . ILE A 1 88 ? 4.016 0.255 10.599 1.00 91.12 88 ILE A O 1
ATOM 698 N N . TYR A 1 89 ? 4.925 1.138 12.455 1.00 93.50 89 TYR A N 1
ATOM 699 C CA . TYR A 1 89 ? 4.712 2.544 12.090 1.00 93.50 89 TYR A CA 1
ATOM 700 C C . TYR A 1 89 ? 5.304 2.887 10.721 1.00 93.50 89 TYR A C 1
ATOM 702 O O . TYR A 1 89 ? 4.604 3.368 9.826 1.00 93.50 89 TYR A O 1
ATOM 710 N N . LYS A 1 90 ? 6.600 2.607 10.535 1.00 91.69 90 LYS A N 1
ATOM 711 C CA . LYS A 1 90 ? 7.301 2.915 9.284 1.00 91.69 90 LYS A CA 1
ATOM 712 C C . LYS A 1 90 ? 6.692 2.171 8.104 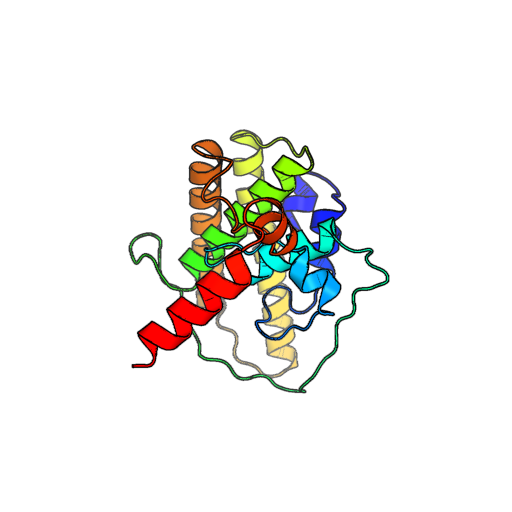1.00 91.69 90 LYS A C 1
ATOM 714 O O . LYS A 1 90 ? 6.507 2.759 7.043 1.00 91.69 90 LYS A O 1
ATOM 719 N N . MET A 1 91 ? 6.345 0.900 8.304 1.00 91.44 91 MET A N 1
ATOM 720 C CA . MET A 1 91 ? 5.677 0.101 7.281 1.00 91.44 91 MET A CA 1
ATOM 721 C C . MET A 1 91 ? 4.336 0.731 6.874 1.00 91.44 91 MET A C 1
ATOM 723 O O . MET A 1 91 ? 4.070 0.881 5.684 1.00 91.44 91 MET A O 1
ATOM 727 N N . ALA A 1 92 ? 3.517 1.171 7.833 1.00 94.19 92 ALA A N 1
ATOM 728 C CA . ALA A 1 92 ? 2.243 1.829 7.545 1.00 94.19 92 ALA A CA 1
ATOM 729 C C . ALA A 1 92 ? 2.409 3.163 6.797 1.00 94.19 92 ALA A C 1
ATOM 731 O O . ALA A 1 92 ? 1.646 3.441 5.866 1.00 94.19 92 ALA A O 1
ATOM 732 N N . ASN A 1 93 ? 3.416 3.965 7.156 1.00 94.12 93 ASN A N 1
ATOM 733 C CA . ASN A 1 93 ? 3.756 5.200 6.447 1.00 94.12 93 ASN A CA 1
ATOM 734 C C . ASN A 1 93 ? 4.190 4.907 4.992 1.00 94.12 93 ASN A C 1
ATOM 736 O O . ASN A 1 93 ? 3.610 5.460 4.054 1.00 94.12 93 ASN A O 1
ATOM 740 N N . ASP A 1 94 ? 5.121 3.970 4.778 1.00 91.88 94 ASP A N 1
ATOM 741 C CA . ASP A 1 94 ? 5.617 3.599 3.443 1.00 91.88 94 ASP A CA 1
ATOM 742 C C . ASP A 1 94 ? 4.522 2.984 2.550 1.00 91.88 94 ASP A C 1
ATOM 744 O O . ASP A 1 94 ? 4.437 3.293 1.353 1.00 91.88 94 ASP A O 1
ATOM 748 N N . ILE A 1 95 ? 3.641 2.157 3.123 1.00 93.06 95 ILE A N 1
ATOM 749 C CA . ILE A 1 95 ? 2.465 1.614 2.429 1.00 93.06 95 ILE A CA 1
ATOM 750 C C . ILE A 1 95 ? 1.509 2.742 2.034 1.00 93.06 95 ILE A C 1
ATOM 752 O O . ILE A 1 95 ? 1.058 2.784 0.887 1.00 93.06 95 ILE A O 1
ATOM 756 N N . SER A 1 96 ? 1.224 3.674 2.946 1.00 95.12 96 SER A N 1
ATOM 757 C CA . SER A 1 96 ? 0.318 4.798 2.683 1.00 95.1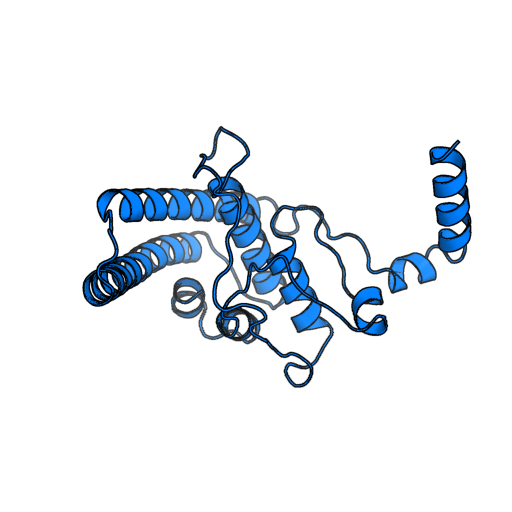2 96 SER A CA 1
ATOM 758 C C . SER A 1 96 ? 0.832 5.668 1.535 1.00 95.12 96 SER A C 1
ATOM 760 O O . SER A 1 96 ? 0.096 5.898 0.574 1.00 95.12 96 SER A O 1
ATOM 762 N N . LYS A 1 97 ? 2.120 6.044 1.553 1.00 93.81 97 LYS A N 1
ATOM 763 C CA . LYS A 1 97 ? 2.768 6.778 0.448 1.00 93.81 97 LYS A CA 1
ATOM 764 C C . LYS A 1 97 ? 2.686 6.022 -0.872 1.00 93.81 97 LYS A C 1
ATOM 766 O O . LYS A 1 97 ? 2.385 6.610 -1.910 1.00 93.81 97 LYS A O 1
ATOM 771 N N . THR A 1 98 ? 2.918 4.710 -0.841 1.00 91.50 98 THR A N 1
ATOM 772 C CA . THR A 1 98 ? 2.835 3.865 -2.040 1.00 91.50 98 THR A CA 1
ATOM 773 C C . THR A 1 98 ? 1.426 3.884 -2.630 1.00 91.50 98 THR A C 1
ATOM 775 O O . THR A 1 98 ? 1.275 4.085 -3.835 1.00 91.50 98 THR A O 1
ATOM 778 N N . ILE A 1 99 ? 0.392 3.741 -1.796 1.00 93.50 99 ILE A N 1
ATOM 779 C CA . ILE A 1 99 ? -1.006 3.792 -2.234 1.00 93.50 99 ILE A CA 1
ATOM 780 C C . ILE A 1 99 ? -1.352 5.169 -2.810 1.00 93.50 99 ILE A C 1
ATOM 782 O O . ILE A 1 99 ? -1.916 5.227 -3.903 1.00 93.50 99 ILE A O 1
ATOM 786 N N . PHE A 1 100 ? -0.984 6.264 -2.134 1.00 94.81 100 PHE A N 1
ATOM 787 C CA . PHE A 1 100 ? -1.237 7.625 -2.623 1.00 94.81 100 PHE A CA 1
ATOM 788 C C . PHE A 1 100 ? -0.587 7.864 -3.982 1.00 94.81 100 PHE A C 1
ATOM 790 O O . PHE A 1 100 ? -1.256 8.298 -4.917 1.00 94.81 100 PHE A O 1
ATOM 797 N N . ARG A 1 101 ? 0.685 7.482 -4.130 1.00 91.50 101 ARG A N 1
ATOM 798 C CA . ARG A 1 101 ? 1.422 7.598 -5.390 1.00 91.50 101 ARG A CA 1
ATOM 799 C C . ARG A 1 101 ? 0.766 6.819 -6.524 1.00 91.50 101 ARG A C 1
ATOM 801 O O . ARG A 1 101 ? 0.608 7.361 -7.613 1.00 91.50 101 ARG A O 1
ATOM 808 N N . VAL A 1 102 ? 0.361 5.570 -6.290 1.00 90.69 102 VAL A N 1
ATOM 809 C CA . VAL A 1 102 ? -0.289 4.754 -7.331 1.00 90.69 102 VAL A CA 1
ATOM 810 C C . VAL A 1 102 ? -1.658 5.326 -7.701 1.00 90.69 102 VAL A C 1
ATOM 812 O O . VAL A 1 102 ? -1.953 5.469 -8.884 1.00 90.69 102 VAL A O 1
ATOM 815 N N . MET A 1 103 ? -2.462 5.735 -6.717 1.00 93.88 103 MET A N 1
ATOM 816 C CA . MET A 1 103 ? -3.757 6.376 -6.968 1.00 93.88 103 MET A CA 1
ATOM 817 C C . MET A 1 103 ? -3.608 7.697 -7.735 1.00 93.88 103 MET A C 1
ATOM 819 O O . MET A 1 103 ? -4.396 7.966 -8.641 1.00 93.88 103 MET A O 1
ATOM 823 N N . ALA A 1 104 ? -2.589 8.499 -7.420 1.00 93.44 104 ALA A N 1
ATOM 824 C CA . ALA A 1 104 ? -2.289 9.742 -8.126 1.00 93.44 104 ALA A CA 1
ATOM 825 C C . ALA A 1 104 ? -1.830 9.489 -9.570 1.00 93.44 104 ALA A C 1
ATOM 827 O O . ALA A 1 104 ? -2.274 10.182 -10.483 1.00 93.44 104 ALA A O 1
ATOM 828 N N . GLN A 1 105 ? -1.012 8.456 -9.802 1.00 89.56 105 GLN A N 1
ATOM 829 C CA . GLN A 1 105 ? -0.628 8.011 -11.150 1.00 89.56 105 GLN A CA 1
ATOM 830 C C . GLN A 1 105 ? -1.833 7.549 -11.988 1.00 89.56 105 GLN A C 1
ATOM 832 O O . GLN A 1 105 ? -1.809 7.682 -13.208 1.00 89.56 105 GLN A O 1
ATOM 837 N N . GLU A 1 106 ? -2.891 7.036 -11.352 1.00 90.00 106 GLU A N 1
ATOM 838 C CA . GLU A 1 106 ? -4.171 6.725 -12.005 1.00 90.00 106 GLU A CA 1
ATOM 839 C C . GLU A 1 106 ? -5.110 7.936 -12.161 1.00 90.00 106 GLU A C 1
ATOM 841 O O . GLU A 1 106 ? -6.211 7.798 -12.695 1.00 90.00 106 GLU A O 1
ATOM 846 N N . GLY A 1 107 ? -4.693 9.126 -11.720 1.00 92.19 107 GLY A N 1
ATOM 847 C CA . GLY A 1 107 ? -5.452 10.369 -11.866 1.00 92.19 107 GLY A CA 1
ATOM 848 C C . GLY A 1 107 ? -6.302 10.760 -10.655 1.00 92.19 107 GLY A C 1
ATOM 849 O O . GLY A 1 107 ? -7.111 11.682 -10.762 1.00 92.19 107 GLY A O 1
ATOM 850 N N . THR A 1 108 ? -6.137 10.104 -9.501 1.00 95.12 108 THR A N 1
ATOM 851 C CA . THR A 1 108 ? -6.787 10.557 -8.260 1.00 95.12 108 THR A CA 1
ATOM 852 C C . THR A 1 108 ? -6.177 11.879 -7.810 1.00 95.12 108 THR A C 1
ATOM 854 O O . THR A 1 108 ? -4.965 11.987 -7.633 1.00 95.12 108 THR A O 1
ATOM 857 N N . ILE A 1 109 ? -7.024 12.880 -7.583 1.00 94.25 109 ILE A N 1
ATOM 858 C CA . ILE A 1 109 ? -6.599 14.188 -7.086 1.00 94.25 109 ILE A CA 1
ATOM 859 C C . ILE A 1 109 ? -6.609 14.163 -5.558 1.00 94.25 109 ILE A C 1
ATOM 861 O O . ILE A 1 109 ? -7.639 13.899 -4.937 1.00 94.25 109 ILE A O 1
ATOM 865 N N . PHE A 1 110 ? -5.464 14.483 -4.964 1.00 95.69 110 PHE A N 1
ATOM 866 C CA . PHE A 1 110 ? -5.315 14.663 -3.525 1.00 95.69 110 PHE A CA 1
ATOM 867 C C . PHE A 1 110 ? -5.250 16.151 -3.178 1.00 95.69 110 PHE A C 1
ATOM 869 O O . PHE A 1 110 ? -4.701 16.960 -3.922 1.00 95.69 110 PHE A O 1
ATOM 876 N N . SER A 1 111 ? -5.812 16.509 -2.029 1.00 95.50 111 SER A N 1
ATOM 877 C CA . SER A 1 111 ? -5.777 17.856 -1.462 1.00 95.50 111 SER A CA 1
ATOM 878 C C . SER A 1 111 ? -5.599 17.764 0.050 1.00 95.50 111 SER A C 1
ATOM 880 O O . SER A 1 111 ? -5.970 16.761 0.661 1.00 95.50 111 SER A O 1
ATOM 882 N N . GLU A 1 112 ? -5.107 18.824 0.690 1.00 94.62 112 GLU A N 1
ATOM 883 C CA . GLU A 1 112 ? -5.041 18.862 2.158 1.00 94.62 112 GLU A CA 1
ATOM 884 C C . GLU A 1 112 ? -6.412 18.624 2.810 1.00 94.62 112 GLU A C 1
ATOM 886 O O . GLU A 1 112 ? -6.521 17.934 3.825 1.00 94.62 112 GLU A O 1
ATOM 891 N N . ALA A 1 113 ? -7.480 19.171 2.218 1.00 96.50 113 ALA A N 1
ATOM 892 C CA . ALA A 1 113 ? -8.842 18.980 2.702 1.00 96.50 113 ALA A CA 1
ATOM 893 C C . ALA A 1 113 ? -9.271 17.507 2.610 1.00 96.50 113 ALA A C 1
ATOM 895 O O . ALA A 1 113 ? -9.764 16.953 3.592 1.00 96.50 113 ALA A O 1
ATOM 896 N N . SER A 1 114 ? -9.023 16.849 1.471 1.00 96.69 114 SER A N 1
ATOM 897 C CA . SER A 1 114 ? -9.356 15.431 1.300 1.00 96.69 114 SER A CA 1
ATOM 898 C C . SER A 1 114 ? -8.524 14.527 2.213 1.00 96.69 114 SER A C 1
ATOM 900 O O . SER A 1 114 ? -9.050 13.534 2.709 1.00 96.69 114 SER A O 1
ATOM 902 N N . PHE A 1 115 ? -7.269 14.876 2.521 1.00 97.25 115 PHE A N 1
ATOM 903 C CA . PHE A 1 115 ? -6.472 14.147 3.514 1.00 97.25 115 PHE A CA 1
ATOM 904 C C . PHE A 1 115 ? -7.019 14.287 4.937 1.00 97.25 115 PHE A C 1
ATOM 906 O O . PHE A 1 115 ? -7.122 13.289 5.651 1.00 97.25 115 PHE A O 1
ATOM 913 N N . LYS A 1 116 ? -7.459 15.484 5.346 1.00 96.88 116 LYS A N 1
ATOM 914 C CA . LYS A 1 116 ? -8.140 15.669 6.642 1.00 96.88 116 LYS A CA 1
ATOM 915 C C . LYS A 1 116 ? -9.407 14.813 6.731 1.00 96.88 116 LYS A C 1
ATOM 917 O O . LYS A 1 116 ? -9.627 14.141 7.740 1.00 96.88 116 LYS A O 1
ATOM 922 N N . THR A 1 117 ? -10.203 14.774 5.662 1.00 98.00 117 THR A N 1
ATOM 923 C CA . THR A 1 117 ? -11.382 13.901 5.577 1.00 98.00 117 THR A CA 1
ATOM 924 C C . THR A 1 117 ? -11.002 12.419 5.614 1.00 98.00 117 THR A C 1
ATOM 926 O O . THR A 1 117 ? -11.670 11.641 6.297 1.00 98.00 117 THR A O 1
ATOM 929 N N . LEU A 1 118 ? -9.917 12.019 4.944 1.00 98.06 118 LEU A N 1
ATOM 930 C CA . LEU A 1 118 ? -9.404 10.647 4.971 1.00 98.06 118 LEU A CA 1
ATOM 931 C C . LEU A 1 118 ? -9.043 10.204 6.389 1.00 98.06 118 LEU A C 1
ATOM 933 O O . LEU A 1 118 ? -9.438 9.111 6.783 1.00 98.06 118 LEU A O 1
ATOM 937 N N . LEU A 1 119 ? -8.348 11.040 7.162 1.00 97.88 119 LEU A N 1
ATOM 938 C CA . LEU A 1 119 ? -7.969 10.726 8.544 1.00 97.88 119 LEU A CA 1
ATOM 939 C C . LEU A 1 119 ? -9.196 10.538 9.444 1.00 97.88 119 LEU A C 1
ATOM 941 O O . LEU A 1 119 ? -9.271 9.560 10.186 1.00 97.88 119 LEU A O 1
ATOM 945 N N . ALA A 1 120 ? -10.185 11.431 9.343 1.00 97.50 120 ALA A N 1
ATOM 946 C CA . ALA A 1 120 ? -11.433 11.311 10.097 1.00 97.50 120 ALA A CA 1
ATOM 947 C C . ALA A 1 120 ? -12.227 10.052 9.703 1.00 97.50 120 ALA A C 1
ATOM 949 O O . ALA A 1 120 ? -12.744 9.336 10.563 1.00 97.50 120 ALA A O 1
ATOM 950 N N . THR A 1 121 ? -12.284 9.753 8.403 1.00 98.06 121 THR A N 1
ATOM 951 C CA . THR A 1 121 ? -12.970 8.565 7.879 1.00 98.06 121 THR A CA 1
ATOM 952 C C . THR A 1 121 ? -12.254 7.289 8.306 1.00 98.06 121 THR A C 1
ATOM 954 O O . THR A 1 121 ? -12.902 6.346 8.745 1.00 98.06 121 THR A O 1
ATOM 957 N N . TYR A 1 122 ? -10.920 7.262 8.249 1.00 98.19 122 TYR A N 1
ATOM 958 C CA . TYR A 1 122 ? -10.107 6.147 8.729 1.00 98.19 122 TYR A CA 1
ATOM 959 C C . TYR A 1 122 ? -10.391 5.846 10.200 1.00 98.19 122 TYR A C 1
ATOM 961 O O . TYR A 1 122 ? -10.710 4.708 10.524 1.00 98.19 122 TYR A O 1
ATOM 969 N N . PHE A 1 123 ? -10.379 6.863 11.066 1.00 96.38 123 PHE A N 1
ATOM 970 C CA . PHE A 1 123 ? -10.685 6.681 12.485 1.00 96.38 123 PHE A CA 1
ATOM 971 C C . PHE A 1 123 ? -12.071 6.054 12.705 1.00 96.38 123 PHE A C 1
ATOM 973 O O . PHE A 1 123 ? -12.232 5.145 13.524 1.00 96.38 123 PHE A O 1
ATOM 980 N N . GLN A 1 124 ? -13.077 6.498 11.948 1.00 96.94 124 GLN A N 1
ATOM 981 C CA . GLN A 1 124 ? -14.424 5.941 12.036 1.00 96.94 124 GLN A CA 1
ATOM 982 C C . GLN A 1 124 ? -14.486 4.482 11.549 1.00 96.94 124 GLN A C 1
ATOM 984 O O . GLN A 1 124 ? -15.064 3.646 12.244 1.00 96.94 124 GLN A O 1
ATOM 989 N N . GLU A 1 125 ? -13.853 4.156 10.417 1.00 97.56 125 GLU A N 1
ATOM 990 C CA . GLU A 1 125 ? -13.732 2.780 9.907 1.00 97.56 125 GLU A CA 1
ATOM 991 C C . GLU A 1 125 ? -13.020 1.861 10.911 1.00 97.56 125 GLU A C 1
ATOM 993 O O . GLU A 1 125 ? -13.491 0.765 11.223 1.00 97.56 125 GLU A O 1
ATOM 998 N N . SER A 1 126 ? -11.930 2.333 11.516 1.00 97.50 126 SER A N 1
ATOM 999 C CA . SER A 1 126 ? -11.177 1.579 12.517 1.00 97.50 126 SER A CA 1
ATOM 1000 C C . SER A 1 126 ? -12.016 1.225 13.746 1.00 97.50 126 SER A C 1
ATOM 1002 O O . SER A 1 126 ? -11.875 0.133 14.296 1.00 97.50 126 SER A O 1
ATOM 1004 N N . ARG A 1 127 ? -12.945 2.090 14.177 1.00 96.62 127 ARG A N 1
ATOM 1005 C CA . ARG A 1 127 ? -13.850 1.774 15.299 1.00 96.62 127 ARG A CA 1
ATOM 1006 C C . ARG A 1 127 ? -14.787 0.608 14.991 1.00 96.62 127 ARG A C 1
ATOM 1008 O O . ARG A 1 127 ? -15.103 -0.168 15.906 1.00 96.62 127 ARG A O 1
ATOM 1015 N N . PHE A 1 128 ? -15.236 0.490 13.742 1.00 96.88 128 PHE A N 1
ATOM 1016 C CA . PHE A 1 128 ? -16.033 -0.650 13.299 1.00 96.88 128 PHE A CA 1
ATOM 1017 C C . PHE A 1 128 ? -15.197 -1.930 13.324 1.00 96.88 128 PHE A C 1
ATOM 1019 O O . PHE A 1 128 ? -15.627 -2.907 13.942 1.00 96.88 128 PHE A O 1
ATOM 1026 N N . GLU A 1 129 ? -13.979 -1.906 12.777 1.00 96.38 129 GLU A N 1
ATOM 1027 C CA . GLU A 1 129 ? -13.091 -3.077 12.773 1.00 96.38 129 GLU A CA 1
ATOM 1028 C C . GLU A 1 129 ? -12.693 -3.516 14.193 1.00 96.38 129 GLU A C 1
ATOM 1030 O O . GLU A 1 129 ? -12.832 -4.694 14.515 1.00 96.38 129 GLU A O 1
ATOM 1035 N N . ILE A 1 130 ? -12.334 -2.598 15.101 1.00 97.62 130 ILE A N 1
ATOM 1036 C CA . ILE A 1 130 ? -12.062 -2.938 16.515 1.00 97.62 130 ILE A CA 1
ATOM 1037 C C . ILE A 1 130 ? -13.265 -3.652 17.143 1.00 97.62 130 ILE A C 1
ATOM 1039 O O . ILE A 1 130 ? -13.120 -4.620 17.889 1.00 97.62 130 ILE A O 1
ATOM 1043 N N . SER A 1 131 ? -14.478 -3.162 16.885 1.00 97.25 131 SER A N 1
ATOM 1044 C CA . SER A 1 131 ? -15.690 -3.728 17.485 1.00 97.25 131 SER A CA 1
ATOM 1045 C C . SER A 1 131 ? -16.028 -5.103 16.903 1.00 97.25 131 SER A C 1
ATOM 1047 O O . SER A 1 131 ? -16.395 -6.008 17.655 1.00 97.25 131 SER A O 1
ATOM 1049 N N . LYS A 1 132 ? -15.838 -5.278 15.593 1.00 97.00 132 LYS A N 1
ATOM 1050 C CA . LYS A 1 132 ? -15.981 -6.550 14.880 1.00 97.00 132 LYS A CA 1
ATOM 1051 C C . LYS A 1 132 ? -14.972 -7.586 15.371 1.00 97.00 132 LYS A C 1
ATOM 1053 O O . LYS A 1 132 ? -15.382 -8.678 15.758 1.00 97.00 132 LYS A O 1
ATOM 1058 N N . TYR A 1 133 ? -13.684 -7.248 15.433 1.00 96.81 133 TYR A N 1
ATOM 1059 C CA . TYR A 1 133 ? -12.658 -8.188 15.889 1.00 96.81 133 TYR A CA 1
ATOM 1060 C C . TYR A 1 133 ? -12.775 -8.512 17.378 1.00 96.81 133 TYR A C 1
ATOM 1062 O O . TYR A 1 133 ? -12.600 -9.667 17.741 1.00 96.81 133 TYR A O 1
ATOM 1070 N N . ASN A 1 134 ? -13.218 -7.578 18.226 1.00 97.56 134 ASN A N 1
ATOM 1071 C CA . ASN A 1 134 ? -13.577 -7.892 19.614 1.00 97.56 134 ASN A CA 1
ATOM 1072 C C . ASN A 1 134 ? -14.682 -8.963 19.697 1.00 97.56 134 ASN A C 1
ATOM 1074 O O . ASN A 1 134 ? -14.606 -9.884 20.508 1.00 97.56 134 ASN A O 1
ATOM 1078 N N . ALA A 1 135 ? -15.722 -8.857 18.863 1.00 97.69 135 ALA A N 1
ATOM 1079 C CA . ALA A 1 135 ? -16.792 -9.852 18.822 1.00 97.69 135 ALA A CA 1
ATOM 1080 C C . ALA A 1 135 ? -16.287 -11.214 18.317 1.00 97.69 135 ALA A C 1
ATOM 1082 O O . ALA A 1 135 ? -16.612 -12.241 18.909 1.00 97.69 135 ALA A O 1
ATOM 1083 N N . ILE A 1 136 ? -15.450 -11.222 17.274 1.00 97.19 136 ILE A N 1
ATOM 1084 C CA . ILE A 1 136 ? -14.832 -12.443 16.735 1.00 97.19 136 ILE A CA 1
ATOM 1085 C C . ILE A 1 136 ? -13.932 -13.106 17.784 1.00 97.19 136 ILE A C 1
ATOM 1087 O O . ILE A 1 136 ? -14.048 -14.311 17.995 1.00 97.19 136 ILE A O 1
ATOM 1091 N N . SER A 1 137 ? -13.088 -12.346 18.483 1.00 97.19 137 SER A N 1
ATOM 1092 C CA . SER A 1 137 ? -12.225 -12.883 19.538 1.00 97.19 137 SER A CA 1
ATOM 1093 C C . SER A 1 137 ? -13.041 -13.532 20.652 1.00 97.19 137 SER A C 1
ATOM 1095 O O . SER A 1 137 ? -12.757 -14.664 21.030 1.00 97.19 137 SER A O 1
ATOM 1097 N N . LYS A 1 138 ? -14.130 -12.892 21.101 1.00 96.38 138 LYS A N 1
ATOM 1098 C CA . LYS A 1 138 ? -15.035 -13.472 22.108 1.00 96.38 138 LYS A CA 1
ATOM 1099 C C . LYS A 1 138 ? -15.664 -14.790 21.660 1.00 96.38 138 LYS A C 1
ATOM 1101 O O . LYS A 1 138 ? -15.717 -15.724 22.452 1.00 96.38 138 LYS A O 1
ATOM 1106 N N . LEU A 1 139 ? -16.125 -14.874 20.410 1.00 97.56 139 LEU A N 1
ATOM 1107 C CA . LEU A 1 139 ? -16.703 -16.106 19.855 1.00 97.56 139 LEU A CA 1
ATOM 1108 C C . LEU A 1 139 ? -15.691 -17.257 19.804 1.00 97.56 139 LEU A C 1
ATOM 1110 O O . LEU A 1 139 ? -16.081 -18.411 19.944 1.00 97.56 139 LEU A O 1
ATOM 1114 N N . ASN A 1 140 ? -14.409 -16.941 19.625 1.00 96.94 140 ASN A N 1
ATOM 1115 C CA . ASN A 1 140 ? -13.325 -17.918 19.530 1.00 96.94 140 ASN A CA 1
ATOM 1116 C C . ASN A 1 140 ? -12.553 -18.100 20.849 1.00 96.94 140 ASN A C 1
ATOM 1118 O O . ASN A 1 140 ? -11.510 -18.746 20.847 1.00 96.94 140 ASN A O 1
ATOM 1122 N N . ALA A 1 141 ? -13.041 -17.534 21.962 1.00 96.81 141 ALA A N 1
ATOM 1123 C CA . ALA A 1 141 ? -12.370 -17.549 23.266 1.00 96.81 141 ALA A CA 1
ATOM 1124 C C . ALA A 1 141 ? -10.912 -17.034 23.227 1.00 96.81 141 ALA A C 1
ATOM 1126 O O . ALA A 1 141 ? -10.049 -17.527 23.951 1.00 96.81 141 ALA A O 1
ATOM 1127 N N . LEU A 1 142 ? -10.644 -16.038 22.378 1.00 95.94 142 LEU A N 1
ATOM 1128 C CA . LEU A 1 142 ? -9.355 -15.358 22.276 1.00 95.94 142 LEU A CA 1
ATOM 1129 C C . LEU A 1 142 ? -9.341 -14.092 23.136 1.00 95.94 142 LEU A C 1
ATOM 1131 O O . LEU A 1 142 ? -10.328 -13.350 23.187 1.00 95.94 142 LEU A O 1
ATOM 1135 N N . ASP A 1 143 ? -8.189 -13.807 23.740 1.00 95.25 143 ASP A N 1
ATOM 1136 C CA . ASP A 1 143 ? -7.960 -12.551 24.447 1.00 95.25 143 ASP A CA 1
ATOM 1137 C C . ASP A 1 143 ? -7.967 -11.367 23.475 1.00 95.25 143 ASP A C 1
ATOM 1139 O O . ASP A 1 143 ? -7.375 -11.405 22.395 1.00 95.25 143 ASP A O 1
ATOM 1143 N N . PHE A 1 144 ? -8.635 -10.284 23.873 1.00 96.00 144 PHE A N 1
ATOM 1144 C CA . PHE A 1 144 ? -8.721 -9.060 23.083 1.00 96.00 144 PHE A CA 1
ATOM 1145 C C . PHE A 1 144 ? -8.465 -7.837 23.959 1.00 96.00 144 PHE A C 1
ATOM 1147 O O . PHE A 1 144 ? -9.276 -7.482 24.819 1.00 96.00 144 PHE A O 1
ATOM 1154 N N . ASN A 1 145 ? -7.348 -7.152 23.719 1.00 96.00 145 ASN A N 1
ATOM 1155 C CA . ASN A 1 145 ? -7.003 -5.929 24.434 1.00 96.00 145 ASN A CA 1
ATOM 1156 C C . ASN A 1 145 ? -7.457 -4.696 23.642 1.00 96.00 145 ASN A C 1
ATOM 1158 O O . ASN A 1 145 ? -6.724 -4.162 22.814 1.00 96.00 145 ASN A O 1
ATOM 1162 N N . ARG A 1 146 ? -8.661 -4.203 23.946 1.00 95.44 146 ARG A N 1
ATOM 1163 C CA . ARG A 1 146 ? -9.244 -3.042 23.258 1.00 95.44 146 ARG A CA 1
ATOM 1164 C C . ARG A 1 146 ? -8.398 -1.772 23.377 1.00 95.44 146 ARG A C 1
ATOM 1166 O O . ARG A 1 146 ? -8.360 -0.996 22.430 1.00 95.44 146 ARG A O 1
ATOM 1173 N N . GLU A 1 147 ? -7.753 -1.544 24.517 1.00 95.69 147 GLU A N 1
ATOM 1174 C CA . GLU A 1 147 ? -6.899 -0.367 24.711 1.00 95.69 147 GLU A CA 1
ATOM 1175 C C . GLU A 1 147 ? -5.691 -0.413 23.768 1.00 95.69 147 GLU A C 1
ATOM 1177 O O . GLU A 1 147 ? -5.385 0.578 23.107 1.00 95.69 147 GLU A O 1
ATOM 1182 N N . LYS A 1 148 ? -5.048 -1.581 23.651 1.00 94.25 148 LYS A N 1
ATOM 1183 C CA . LYS A 1 148 ? -3.928 -1.795 22.727 1.00 94.25 148 LYS A CA 1
ATOM 1184 C C . LYS A 1 148 ? -4.349 -1.588 21.270 1.00 94.25 148 LYS A C 1
ATOM 1186 O O . LYS A 1 148 ? -3.616 -0.946 20.519 1.00 94.25 148 LYS A O 1
ATOM 1191 N N . GLU A 1 149 ? -5.524 -2.078 20.880 1.00 95.50 149 GLU A N 1
ATOM 1192 C CA . GLU A 1 149 ? -6.057 -1.874 19.526 1.00 95.50 149 GLU A CA 1
ATOM 1193 C C . GLU A 1 149 ? -6.319 -0.392 19.222 1.00 95.50 149 GLU A C 1
ATOM 1195 O O . GLU A 1 149 ? -5.960 0.092 18.151 1.00 95.50 149 GLU A O 1
ATOM 1200 N N . ILE A 1 150 ? -6.883 0.360 20.176 1.00 95.62 150 ILE A N 1
ATOM 1201 C CA . ILE A 1 150 ? -7.109 1.807 20.020 1.00 95.62 150 ILE A CA 1
ATOM 1202 C C . ILE A 1 150 ? -5.777 2.544 19.837 1.00 95.62 150 ILE A C 1
ATOM 1204 O O . ILE A 1 150 ? -5.635 3.289 18.870 1.00 95.62 150 ILE A O 1
ATOM 1208 N N . LYS A 1 151 ? -4.781 2.274 20.691 1.00 94.31 151 LYS A N 1
ATOM 1209 C CA . LYS A 1 151 ? -3.439 2.876 20.570 1.00 94.31 151 LYS A CA 1
ATOM 1210 C C . LYS A 1 151 ? -2.776 2.550 19.230 1.00 94.31 151 LYS A C 1
ATOM 1212 O O . LYS A 1 151 ? -2.106 3.390 18.639 1.00 94.31 151 LYS A O 1
ATOM 1217 N N . THR A 1 152 ? -2.980 1.333 18.731 1.00 94.81 152 THR A N 1
ATOM 1218 C CA . THR A 1 152 ? -2.459 0.902 17.426 1.00 94.81 152 THR A CA 1
ATOM 1219 C C . THR A 1 152 ? -3.113 1.683 16.281 1.00 94.81 152 THR A C 1
ATOM 1221 O O . THR A 1 152 ? -2.430 2.114 15.355 1.00 94.81 152 THR A O 1
ATOM 1224 N N . VAL A 1 153 ? -4.424 1.930 16.353 1.00 96.06 153 VAL A N 1
ATOM 1225 C CA . VAL A 1 153 ? -5.147 2.753 15.370 1.00 96.06 153 VAL A CA 1
ATOM 1226 C C . VAL A 1 153 ? -4.693 4.211 15.391 1.00 96.06 153 VAL A C 1
ATOM 1228 O O . VAL A 1 153 ? -4.507 4.787 14.321 1.00 96.06 153 VAL A O 1
ATOM 1231 N N . GLU A 1 154 ? -4.493 4.795 16.573 1.00 94.75 154 GLU A N 1
ATOM 1232 C CA . GLU A 1 154 ? -3.974 6.163 16.726 1.00 94.75 154 GLU A CA 1
ATOM 1233 C C . GLU A 1 154 ? -2.585 6.300 16.087 1.00 94.75 154 GLU A C 1
ATOM 1235 O O . GLU A 1 154 ? -2.344 7.224 15.311 1.00 94.75 154 GLU A O 1
ATOM 1240 N N . MET A 1 155 ? -1.711 5.316 16.315 1.00 95.12 155 MET A N 1
ATOM 1241 C CA . MET A 1 155 ? -0.392 5.235 15.684 1.00 95.12 155 MET A CA 1
ATOM 1242 C C . MET A 1 155 ? -0.493 5.164 14.152 1.00 95.12 155 MET A C 1
ATOM 1244 O O . MET A 1 155 ? 0.201 5.892 13.442 1.00 95.12 155 MET A O 1
ATOM 1248 N N . PHE A 1 156 ? -1.392 4.337 13.611 1.00 96.31 156 PHE A N 1
ATOM 1249 C CA . PHE A 1 156 ? -1.598 4.277 12.163 1.00 96.31 156 PHE A CA 1
ATOM 1250 C C . PHE A 1 156 ? -2.161 5.576 11.586 1.00 96.31 156 PHE A C 1
ATOM 1252 O O . PHE A 1 156 ? -1.810 5.952 10.470 1.00 96.31 156 PHE A O 1
ATOM 1259 N N . GLN A 1 157 ? -3.019 6.272 12.329 1.00 96.31 157 GLN A N 1
ATOM 1260 C CA . GLN A 1 157 ? -3.536 7.572 11.920 1.00 96.31 157 GLN A CA 1
ATOM 1261 C C . GLN A 1 157 ? -2.408 8.609 11.817 1.00 96.31 157 GLN A C 1
ATOM 1263 O O . GLN A 1 157 ? -2.371 9.366 10.846 1.00 96.31 157 GLN A O 1
ATOM 1268 N N . GLU A 1 158 ? -1.467 8.609 12.764 1.00 95.75 158 GLU A N 1
ATOM 1269 C CA . GLU A 1 158 ? -0.255 9.434 12.707 1.00 95.75 158 GLU A CA 1
ATOM 1270 C C . GLU A 1 158 ? 0.630 9.052 11.507 1.00 95.75 158 GLU A C 1
ATOM 1272 O O . GLU A 1 158 ? 1.039 9.921 10.737 1.00 95.75 158 GLU A O 1
ATOM 1277 N N . ALA A 1 159 ? 0.829 7.753 11.258 1.00 96.38 159 ALA A N 1
ATOM 1278 C CA . ALA A 1 159 ? 1.590 7.276 10.103 1.00 96.38 159 ALA A CA 1
ATOM 1279 C C . ALA A 1 159 ? 0.979 7.732 8.765 1.00 96.38 159 ALA A C 1
ATOM 1281 O O . ALA A 1 159 ? 1.712 8.149 7.865 1.00 96.38 159 ALA A O 1
ATOM 1282 N N . ILE A 1 160 ? -0.354 7.690 8.640 1.00 97.25 160 ILE A N 1
ATOM 1283 C CA . ILE A 1 160 ? -1.096 8.174 7.464 1.00 97.25 160 ILE A CA 1
ATOM 1284 C C . ILE A 1 160 ? -0.964 9.695 7.323 1.00 97.25 160 ILE A C 1
ATOM 1286 O O . ILE A 1 160 ? -0.801 10.188 6.206 1.00 97.25 160 ILE A O 1
ATOM 1290 N N . LEU A 1 161 ? -1.023 10.442 8.431 1.00 96.81 161 LEU A N 1
ATOM 1291 C CA . LEU A 1 161 ? -0.838 11.893 8.426 1.00 96.81 161 LEU A CA 1
ATOM 1292 C C . LEU A 1 161 ? 0.557 12.256 7.906 1.00 96.81 161 LEU A C 1
ATOM 1294 O O . LEU A 1 161 ? 0.655 13.029 6.953 1.00 96.81 161 LEU A O 1
ATOM 1298 N N . ASN A 1 162 ? 1.611 11.651 8.452 1.00 96.00 162 ASN A N 1
ATOM 1299 C CA . ASN A 1 162 ? 2.980 11.904 7.997 1.00 96.00 162 ASN A CA 1
ATOM 1300 C C . ASN A 1 162 ? 3.162 11.499 6.531 1.00 96.00 162 ASN A C 1
ATOM 1302 O O . ASN A 1 162 ? 3.687 12.272 5.737 1.00 96.00 162 ASN A O 1
ATOM 1306 N N . ALA A 1 163 ? 2.625 10.343 6.132 1.00 95.62 163 ALA A N 1
ATOM 1307 C CA . ALA A 1 163 ? 2.655 9.906 4.740 1.00 95.62 163 ALA A CA 1
ATOM 1308 C C . ALA A 1 163 ? 1.958 10.900 3.800 1.00 95.62 163 ALA A C 1
ATOM 1310 O O . ALA A 1 163 ? 2.407 11.091 2.673 1.00 95.62 163 ALA A O 1
ATOM 1311 N N . SER A 1 164 ? 0.866 11.533 4.244 1.00 96.94 164 SER A N 1
ATOM 1312 C CA . SER A 1 164 ? 0.158 12.540 3.447 1.00 96.94 164 SER A CA 1
ATOM 1313 C C . SER A 1 164 ? 0.957 13.832 3.285 1.00 96.94 164 SER A C 1
ATOM 1315 O O . SER A 1 164 ? 0.926 14.419 2.208 1.00 96.94 164 SER A O 1
ATOM 1317 N N . GLN A 1 165 ? 1.700 14.242 4.319 1.00 95.94 165 GLN A N 1
ATOM 1318 C CA . GLN A 1 165 ? 2.589 15.405 4.272 1.00 95.94 165 GLN A CA 1
ATOM 1319 C C . GLN A 1 165 ? 3.773 15.140 3.340 1.00 95.94 165 GLN A C 1
ATOM 1321 O O . GLN A 1 165 ? 3.983 15.895 2.397 1.00 95.94 165 GLN A O 1
ATOM 1326 N N . GLU A 1 166 ? 4.463 14.011 3.527 1.00 94.88 166 GLU A N 1
ATOM 1327 C CA . GLU A 1 166 ? 5.583 13.592 2.675 1.00 94.88 166 GLU A CA 1
ATOM 1328 C C . GLU A 1 166 ? 5.163 13.465 1.203 1.00 94.88 166 GLU A C 1
ATOM 1330 O O . GLU A 1 166 ? 5.862 13.930 0.309 1.00 94.88 166 GLU A O 1
ATOM 1335 N N . PHE A 1 167 ? 3.994 12.873 0.936 1.00 95.56 167 PHE A N 1
ATOM 1336 C CA . PHE A 1 167 ? 3.455 12.768 -0.421 1.00 95.56 167 PHE A CA 1
ATOM 1337 C C . PHE A 1 167 ? 3.116 14.135 -1.031 1.00 95.56 167 PHE A C 1
ATOM 1339 O O . PHE A 1 167 ? 3.249 14.316 -2.239 1.00 95.56 167 PHE A O 1
ATOM 1346 N N . TYR A 1 168 ? 2.643 15.088 -0.226 1.00 93.56 168 TYR A N 1
ATOM 1347 C CA . TYR A 1 168 ? 2.327 16.428 -0.714 1.00 93.56 168 TYR A CA 1
ATOM 1348 C C . TYR A 1 168 ? 3.594 17.213 -1.082 1.00 93.56 168 TYR A C 1
ATOM 1350 O O . TYR A 1 168 ? 3.584 17.970 -2.051 1.00 93.56 168 TYR A O 1
ATOM 1358 N N . GLU A 1 169 ? 4.681 17.006 -0.336 1.00 94.19 169 GLU A N 1
ATOM 1359 C CA . GLU A 1 169 ? 5.993 17.601 -0.608 1.00 94.19 169 GLU A CA 1
ATOM 1360 C C . GLU A 1 169 ? 6.677 16.972 -1.831 1.00 94.19 169 GLU A C 1
ATOM 1362 O O . GLU A 1 169 ? 7.147 17.692 -2.713 1.00 94.19 169 GLU A O 1
ATOM 1367 N N . ASP A 1 170 ? 6.705 15.638 -1.907 1.00 93.44 170 ASP A N 1
ATOM 1368 C CA . ASP A 1 170 ? 7.272 14.884 -3.027 1.00 93.44 170 ASP A CA 1
ATOM 1369 C C . ASP A 1 170 ? 6.358 13.705 -3.420 1.00 93.44 170 ASP A C 1
ATOM 1371 O O . ASP A 1 170 ? 6.500 12.585 -2.912 1.00 93.44 170 ASP A O 1
ATOM 1375 N N . PRO A 1 171 ? 5.432 13.907 -4.377 1.00 89.44 171 PRO A N 1
ATOM 1376 C CA . PRO A 1 171 ? 4.496 12.862 -4.787 1.00 89.44 171 PRO A CA 1
ATOM 1377 C C . PRO A 1 171 ? 5.164 11.716 -5.557 1.00 89.44 171 PRO A C 1
ATOM 1379 O O . PRO A 1 171 ? 4.565 10.645 -5.713 1.00 89.44 171 PRO A O 1
ATOM 1382 N N . MET A 1 172 ? 6.379 11.919 -6.076 1.00 86.69 172 MET A N 1
ATOM 1383 C CA . MET A 1 172 ? 7.117 10.884 -6.803 1.00 86.69 172 MET A CA 1
ATOM 1384 C C . MET A 1 172 ? 7.908 9.999 -5.838 1.00 86.69 172 MET A C 1
ATOM 1386 O O . MET A 1 172 ? 7.926 8.769 -6.004 1.00 86.69 172 MET A O 1
ATOM 1390 N N . GLY A 1 173 ? 8.482 10.605 -4.797 1.00 84.81 173 GLY A N 1
ATOM 1391 C CA . GLY A 1 173 ? 9.269 9.930 -3.777 1.00 84.81 173 GLY A CA 1
ATOM 1392 C C . GLY A 1 173 ? 10.434 9.145 -4.379 1.00 84.81 173 GLY A C 1
ATOM 1393 O O . GLY A 1 173 ? 10.947 9.444 -5.459 1.00 84.81 173 GLY A O 1
ATOM 1394 N N . VAL A 1 174 ? 10.831 8.066 -3.699 1.00 83.19 174 VAL A N 1
ATOM 1395 C CA . VAL A 1 174 ? 11.900 7.192 -4.199 1.00 83.19 174 VAL A CA 1
ATOM 1396 C C . VAL A 1 174 ? 11.413 6.424 -5.437 1.00 83.19 174 VAL A C 1
ATOM 1398 O O . VAL A 1 174 ? 10.427 5.678 -5.333 1.00 83.19 174 VAL A O 1
ATOM 1401 N N . PRO A 1 175 ? 12.084 6.559 -6.596 1.00 82.12 175 PRO A N 1
ATOM 1402 C CA . PRO A 1 175 ? 11.698 5.846 -7.804 1.00 82.12 175 PRO A CA 1
ATOM 1403 C C . PRO A 1 175 ? 11.872 4.334 -7.628 1.00 82.12 175 PRO A C 1
ATOM 1405 O O . PRO A 1 175 ? 12.806 3.861 -6.978 1.00 82.12 175 PRO A O 1
ATOM 1408 N N . SER A 1 176 ? 10.971 3.563 -8.236 1.00 84.38 176 SER A N 1
ATOM 1409 C CA . SER A 1 176 ? 11.106 2.109 -8.302 1.00 84.38 176 SER A CA 1
ATOM 1410 C C . SER A 1 176 ? 12.338 1.710 -9.114 1.00 84.38 176 SER A C 1
ATOM 1412 O O . SER A 1 176 ? 12.705 2.368 -10.091 1.00 84.38 176 SER A O 1
ATOM 1414 N N . LEU A 1 177 ? 12.941 0.581 -8.746 1.00 88.62 177 LEU A N 1
ATOM 1415 C CA . LEU A 1 177 ? 13.952 -0.071 -9.565 1.00 88.62 177 LEU A CA 1
ATOM 1416 C C . LEU A 1 177 ? 13.338 -0.457 -10.911 1.00 88.62 177 LEU A C 1
ATOM 1418 O O . LEU A 1 177 ? 12.224 -0.988 -10.980 1.00 88.62 177 LEU A O 1
ATOM 1422 N N . SER A 1 178 ? 14.082 -0.177 -11.979 1.00 90.56 178 SER A N 1
ATOM 1423 C CA . SER A 1 178 ? 13.630 -0.442 -13.342 1.00 90.56 178 SER A CA 1
ATOM 1424 C C . SER A 1 178 ? 13.381 -1.938 -13.564 1.00 90.56 178 SER A C 1
ATOM 1426 O O . SER A 1 178 ? 14.207 -2.754 -13.146 1.00 90.56 178 SER A O 1
ATOM 1428 N N . PRO A 1 179 ? 12.306 -2.314 -14.282 1.00 92.56 179 PRO A N 1
ATOM 1429 C CA . PRO A 1 179 ? 12.088 -3.693 -14.693 1.00 92.56 179 PRO A CA 1
ATOM 1430 C C . PRO A 1 179 ? 13.284 -4.268 -15.456 1.00 92.56 179 P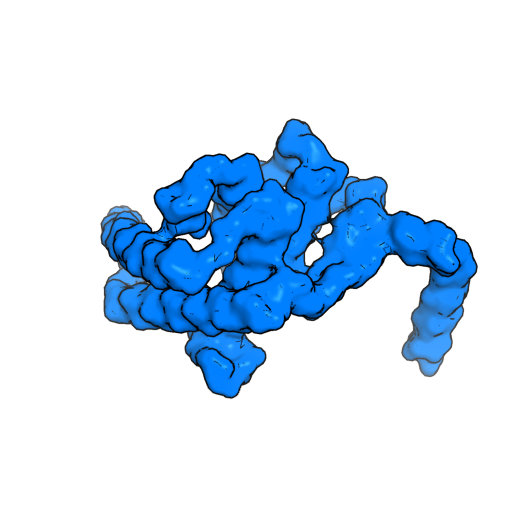RO A C 1
ATOM 1432 O O . PRO A 1 179 ? 13.948 -3.569 -16.230 1.00 92.56 179 PRO A O 1
ATOM 1435 N N . TRP A 1 180 ? 13.505 -5.577 -15.332 1.00 91.75 180 TRP A N 1
ATOM 1436 C CA . TRP A 1 180 ? 14.586 -6.272 -16.039 1.00 91.75 180 TRP A CA 1
ATOM 1437 C C . TRP A 1 180 ? 14.533 -6.094 -17.556 1.00 91.75 180 TRP A C 1
ATOM 1439 O O . TRP A 1 180 ? 15.579 -6.086 -18.208 1.00 91.75 180 TRP A O 1
ATOM 1449 N N . ILE A 1 181 ? 13.333 -5.979 -18.129 1.00 92.38 181 ILE A N 1
ATOM 1450 C CA . ILE A 1 181 ? 13.172 -5.739 -19.564 1.00 92.38 181 ILE A CA 1
ATOM 1451 C C . ILE A 1 181 ? 13.747 -4.374 -19.974 1.00 92.38 181 ILE A C 1
ATOM 1453 O O . ILE A 1 181 ? 14.464 -4.296 -20.969 1.00 92.38 181 ILE A O 1
ATOM 1457 N N . THR A 1 182 ? 13.534 -3.336 -19.161 1.00 93.50 182 THR A N 1
ATOM 1458 C CA . THR A 1 182 ? 14.085 -1.992 -19.373 1.00 93.50 182 THR A CA 1
ATOM 1459 C C . THR A 1 182 ? 15.598 -1.997 -19.203 1.00 93.50 182 THR A C 1
ATOM 1461 O O . THR A 1 182 ? 16.309 -1.496 -20.071 1.00 93.50 182 THR A O 1
ATOM 1464 N N . VAL A 1 183 ? 16.104 -2.639 -18.141 1.00 93.38 183 VAL A N 1
ATOM 1465 C CA . VAL A 1 183 ? 17.551 -2.758 -17.895 1.00 93.38 183 VAL A CA 1
ATOM 1466 C C . VAL A 1 183 ? 18.255 -3.392 -19.092 1.00 93.38 183 VAL A C 1
ATOM 1468 O O . VAL A 1 183 ? 19.224 -2.832 -19.583 1.00 93.38 183 VAL A O 1
ATOM 1471 N N . ARG A 1 184 ? 17.747 -4.509 -19.627 1.00 91.00 184 ARG A N 1
ATOM 1472 C CA . ARG A 1 184 ? 18.352 -5.174 -20.798 1.00 91.00 184 ARG A CA 1
ATOM 1473 C C . ARG A 1 184 ? 18.208 -4.379 -22.091 1.00 91.00 184 ARG A C 1
ATOM 1475 O O . ARG A 1 184 ? 19.041 -4.523 -22.977 1.00 91.00 184 ARG A O 1
ATOM 1482 N N . SER A 1 185 ? 17.150 -3.581 -22.219 1.00 93.62 185 SER A N 1
ATOM 1483 C CA . SER A 1 185 ? 16.959 -2.725 -23.389 1.00 93.62 185 SER A CA 1
ATOM 1484 C C . SER A 1 185 ? 17.962 -1.572 -23.419 1.00 93.62 185 SER A C 1
ATOM 1486 O O . SER A 1 185 ? 18.409 -1.196 -24.497 1.00 93.62 185 SER A O 1
ATOM 1488 N N . VAL A 1 186 ? 18.292 -0.998 -22.258 1.00 95.44 186 VAL A N 1
ATOM 1489 C CA . VAL A 1 186 ? 19.209 0.149 -22.140 1.00 95.44 186 VAL A CA 1
ATOM 1490 C C . VAL A 1 186 ? 20.664 -0.303 -21.966 1.00 95.44 186 VAL A C 1
ATOM 1492 O O . VAL A 1 186 ? 21.579 0.359 -22.446 1.00 95.44 186 VAL A O 1
ATOM 1495 N N . LEU A 1 187 ? 20.885 -1.451 -21.320 1.00 94.62 187 LEU A N 1
ATOM 1496 C CA . LEU A 1 187 ? 22.188 -2.067 -21.063 1.00 94.62 187 LEU A CA 1
ATOM 1497 C C . LEU A 1 187 ? 22.177 -3.535 -21.535 1.00 94.62 187 LEU A C 1
ATOM 1499 O O . LEU A 1 187 ? 22.010 -4.451 -20.722 1.00 94.62 187 LEU A O 1
ATOM 1503 N N . PRO A 1 188 ? 22.349 -3.795 -22.845 1.00 93.19 188 PRO A N 1
ATOM 1504 C CA . PRO A 1 188 ? 22.281 -5.152 -23.397 1.00 93.19 188 PRO A CA 1
ATOM 1505 C C . PRO A 1 188 ? 23.308 -6.121 -22.796 1.00 93.19 188 PRO A C 1
ATOM 1507 O O . PRO A 1 188 ? 23.019 -7.305 -22.636 1.00 93.19 188 PRO A O 1
ATOM 1510 N N . ASP A 1 189 ? 24.478 -5.610 -22.407 1.00 95.19 189 ASP A N 1
ATOM 1511 C CA . ASP A 1 189 ? 25.580 -6.371 -21.808 1.00 95.19 189 ASP A CA 1
ATOM 1512 C C . ASP A 1 189 ? 25.478 -6.509 -20.276 1.00 95.19 189 ASP A C 1
ATOM 1514 O O . ASP A 1 189 ? 26.372 -7.064 -19.632 1.00 95.19 189 ASP A O 1
ATOM 1518 N N . PHE A 1 190 ? 24.379 -6.041 -19.669 1.00 93.19 190 PHE A N 1
ATOM 1519 C CA . PHE A 1 190 ? 24.197 -6.062 -18.216 1.00 93.19 190 PHE A CA 1
ATOM 1520 C C . PHE A 1 190 ? 24.306 -7.471 -17.628 1.00 93.19 190 PHE A C 1
ATOM 1522 O O . PHE A 1 190 ? 24.877 -7.639 -16.556 1.00 93.19 190 PHE A O 1
ATOM 1529 N N . SER A 1 191 ? 23.767 -8.488 -18.310 1.00 91.25 191 SER A N 1
ATOM 1530 C CA . SER A 1 191 ? 23.760 -9.858 -17.770 1.00 91.25 191 SER A CA 1
ATOM 1531 C C . SER A 1 191 ? 25.181 -10.401 -17.593 1.00 91.25 191 SER A C 1
ATOM 1533 O O . SER A 1 191 ? 25.471 -11.013 -16.568 1.00 91.25 191 SER A O 1
ATOM 1535 N N . ASP A 1 192 ? 26.072 -10.115 -18.544 1.00 94.88 192 ASP A N 1
ATOM 1536 C CA . ASP A 1 192 ? 27.469 -10.550 -18.489 1.00 94.88 192 ASP A CA 1
ATOM 1537 C C . ASP A 1 192 ? 28.252 -9.762 -17.435 1.00 94.88 192 ASP A C 1
ATOM 1539 O O . ASP A 1 192 ? 29.037 -10.339 -16.683 1.00 94.88 192 ASP A O 1
ATOM 1543 N N . LYS A 1 193 ? 28.010 -8.447 -17.340 1.00 94.38 193 LYS A N 1
ATOM 1544 C CA . LYS A 1 193 ? 28.592 -7.592 -16.293 1.00 94.38 193 LYS A CA 1
ATOM 1545 C C . LYS A 1 193 ? 28.180 -8.047 -14.897 1.00 94.38 193 LYS A C 1
ATOM 1547 O O . LYS A 1 193 ? 29.031 -8.168 -14.025 1.00 94.38 193 LYS A O 1
ATOM 1552 N N . PHE A 1 194 ? 26.893 -8.329 -14.700 1.00 93.38 194 PHE A N 1
ATOM 1553 C CA . PHE A 1 194 ? 26.366 -8.798 -13.424 1.00 93.38 194 PHE A CA 1
ATOM 1554 C C . PHE A 1 194 ? 26.944 -10.164 -13.051 1.00 93.38 194 PHE A C 1
ATOM 1556 O O . PHE A 1 194 ? 27.384 -10.347 -11.922 1.00 93.38 194 PHE A O 1
ATOM 1563 N N . TYR A 1 195 ? 27.016 -11.096 -14.006 1.00 94.69 195 TYR A N 1
ATOM 1564 C CA . TYR A 1 195 ? 27.647 -12.397 -13.788 1.00 94.69 195 TYR A CA 1
ATOM 1565 C C . TYR A 1 195 ? 29.109 -12.258 -13.339 1.00 94.69 195 TYR A C 1
ATOM 1567 O O . TYR A 1 195 ? 29.494 -12.867 -12.345 1.00 94.69 195 TYR A O 1
ATOM 1575 N N . LYS A 1 196 ? 29.904 -11.422 -14.021 1.00 96.25 196 LYS A N 1
ATOM 1576 C CA . LYS A 1 196 ? 31.303 -11.163 -13.646 1.00 96.25 196 LYS A CA 1
ATOM 1577 C C . LYS A 1 196 ? 31.429 -10.538 -12.260 1.00 96.25 196 LYS A C 1
ATOM 1579 O O . LYS A 1 196 ? 32.212 -11.033 -11.464 1.00 96.25 196 LYS A O 1
ATOM 1584 N N . ALA A 1 197 ? 30.622 -9.524 -11.953 1.00 95.38 197 ALA A N 1
ATOM 1585 C CA . ALA A 1 197 ? 30.641 -8.874 -10.644 1.00 95.38 197 ALA A CA 1
ATOM 1586 C C . ALA A 1 197 ? 30.322 -9.860 -9.507 1.00 95.38 197 ALA A C 1
ATOM 1588 O O . ALA A 1 197 ? 30.996 -9.859 -8.485 1.00 95.38 197 ALA A O 1
ATOM 1589 N N . VAL A 1 198 ? 29.343 -10.752 -9.704 1.00 94.94 198 VAL A N 1
ATOM 1590 C CA . VAL A 1 198 ? 29.033 -11.812 -8.731 1.00 94.94 198 VAL A CA 1
ATOM 1591 C C . VAL A 1 198 ? 30.188 -12.807 -8.607 1.00 94.94 198 VAL A C 1
ATOM 1593 O O . VAL A 1 198 ? 30.464 -13.273 -7.509 1.00 94.94 198 VAL A O 1
ATOM 1596 N N . GLN A 1 199 ? 30.869 -13.160 -9.701 1.00 96.25 199 GLN A N 1
ATOM 1597 C CA . GLN A 1 199 ? 32.053 -14.018 -9.610 1.00 96.25 199 GLN A CA 1
ATOM 1598 C C . GLN A 1 199 ? 33.184 -13.349 -8.825 1.00 96.25 199 GLN A C 1
ATOM 1600 O O . GLN A 1 199 ? 33.796 -14.019 -8.006 1.00 96.25 199 GLN A O 1
ATOM 1605 N N . GLU A 1 200 ? 33.437 -12.062 -9.061 1.00 95.81 200 GLU A N 1
ATOM 1606 C CA . GLU A 1 200 ? 34.474 -11.285 -8.373 1.00 95.81 200 GLU A CA 1
ATOM 1607 C C . GLU A 1 200 ? 34.180 -11.100 -6.874 1.00 95.81 200 GLU A C 1
ATOM 1609 O O . GLU A 1 200 ? 35.109 -11.163 -6.080 1.00 95.81 200 GLU A O 1
ATOM 1614 N N . ASP A 1 201 ? 32.912 -10.932 -6.480 1.00 94.19 201 ASP A N 1
ATOM 1615 C CA . ASP A 1 201 ? 32.486 -10.797 -5.072 1.00 94.19 201 ASP A CA 1
ATOM 1616 C C . ASP A 1 201 ? 32.551 -12.121 -4.284 1.00 94.19 201 ASP A C 1
ATOM 1618 O O . ASP A 1 201 ? 32.660 -12.127 -3.063 1.00 94.19 201 ASP A O 1
ATOM 1622 N N . ASN A 1 202 ? 32.493 -13.260 -4.984 1.00 89.44 202 ASN A N 1
ATOM 1623 C CA . ASN A 1 202 ? 32.601 -14.594 -4.381 1.00 89.44 202 ASN A CA 1
ATOM 1624 C C . ASN A 1 202 ? 34.054 -15.118 -4.291 1.00 89.44 202 ASN A C 1
ATOM 1626 O O . ASN A 1 202 ? 34.242 -16.294 -3.962 1.00 89.44 202 ASN A O 1
ATOM 1630 N N . ILE A 1 203 ? 35.058 -14.293 -4.618 1.00 70.19 203 ILE A N 1
ATOM 1631 C CA . ILE A 1 203 ? 36.497 -14.587 -4.450 1.00 70.19 203 ILE A CA 1
ATOM 1632 C C . ILE A 1 203 ? 36.972 -14.041 -3.104 1.00 70.19 203 ILE A C 1
ATOM 1634 O O . ILE A 1 203 ? 37.634 -14.816 -2.376 1.00 70.19 203 ILE A O 1
#

Sequence (203 aa):
IHSLENVYGTSKYVKYMDSFRYSLSGEFSFIRSLGRGIGISPTWGLEVSTLSEVYKNTSNKRICQTQILDSYEHKHQELGNANEGGGIYKMANDISKTIFRVMAQEGTIFSEASFKTLLATYFQESRFEISKYNAISKLNALDFNREKEIKTVEMFQEAILNASQEFYEDPMGVPSLSPWITVRSVLPDFSDKFYKAVQEDNI

Secondary structure (DSSP, 8-state):
-HHHHHHH---HHHHHHHT-TTTT-S-----HHHHTT--B-SSTTHHHHHHHHHHHHS-GGG-------S----PPPP---TTTS-HHHHHHHHHHHHHHHHHHHTTPPP-HHHHHHHHHHHHHHHHHHHHHHHHHHHHTT----HHHHHHHHHHHHHHHHHHHHHHHH-SS-SPPBPPHHHHHHH-TTHHHHHHHHHHHHT-